Protein AF-A0A0A9XK32-F1 (afdb_monomer)

Solvent-accessible surface area (backbone atoms only — not comparable to full-atom values): 10552 Å² total; per-residue (Å²): 141,80,70,85,86,47,77,61,55,62,55,52,50,53,51,52,52,60,47,49,75,70,28,70,89,47,71,85,56,54,70,78,53,41,64,59,51,51,52,52,60,34,57,38,69,35,89,47,46,72,46,19,59,34,30,76,72,69,19,24,60,66,82,44,77,65,27,65,75,66,72,51,78,61,67,76,50,64,52,71,64,52,50,52,54,25,53,53,34,37,53,54,43,48,54,55,50,48,58,61,47,55,75,72,58,74,92,73,83,84,55,71,69,42,50,27,28,41,56,54,83,71,72,63,34,78,92,77,70,40,50,45,92,78,47,70,65,52,47,74,58,22,31,29,73,41,76,77,50,96,52,33,35,35,31,28,31,73,89,39,80,83,53,62,45,79,44,48,53,92,44,50,42,76,65,74,80,83,126

pLDDT: mean 87.92, std 7.72, range [35.31, 96.06]

Structure (mmCIF, N/CA/C/O backbone):
data_AF-A0A0A9XK32-F1
#
_entry.id   AF-A0A0A9XK32-F1
#
loop_
_atom_site.group_PDB
_atom_site.id
_atom_site.type_symbol
_atom_site.label_atom_id
_atom_site.label_alt_id
_atom_site.label_comp_id
_atom_site.label_asym_id
_atom_site.label_entity_id
_atom_site.label_seq_id
_atom_site.pdbx_PDB_ins_code
_atom_site.Cartn_x
_atom_site.Cartn_y
_atom_site.Cartn_z
_atom_site.occupancy
_atom_site.B_iso_or_equiv
_atom_site.auth_seq_id
_atom_site.auth_comp_id
_atom_site.auth_asym_id
_atom_site.auth_atom_id
_atom_site.pdbx_PDB_model_num
ATOM 1 N N . TYR A 1 1 ? -7.163 -7.096 8.476 1.00 60.34 1 TYR A N 1
ATOM 2 C CA . TYR A 1 1 ? -6.878 -6.998 7.029 1.00 60.34 1 TYR A CA 1
ATOM 3 C C . TYR A 1 1 ? -6.514 -5.557 6.699 1.00 60.34 1 TYR A C 1
ATOM 5 O O . TYR A 1 1 ? -7.414 -4.730 6.650 1.00 60.34 1 TYR A O 1
ATOM 13 N N . TYR A 1 2 ? -5.226 -5.221 6.578 1.00 70.06 2 TYR A N 1
ATOM 14 C CA . TYR A 1 2 ? -4.752 -3.867 6.253 1.00 70.06 2 TYR A CA 1
ATOM 15 C C . TYR A 1 2 ? -3.669 -3.969 5.160 1.00 70.06 2 TYR A C 1
ATOM 17 O O . TYR A 1 2 ? -2.522 -4.240 5.495 1.00 70.06 2 TYR A O 1
ATOM 25 N N . PRO A 1 3 ? -4.053 -3.862 3.875 1.00 64.81 3 PRO A N 1
ATOM 26 C CA . PRO A 1 3 ? -3.195 -4.202 2.731 1.00 64.81 3 PRO A CA 1
ATOM 27 C C . PRO A 1 3 ? -2.169 -3.109 2.347 1.00 64.81 3 PRO A C 1
ATOM 29 O O . PRO A 1 3 ? -1.082 -3.402 1.859 1.00 64.81 3 PRO A O 1
ATOM 32 N N . ASN A 1 4 ? -2.448 -1.853 2.714 1.00 70.50 4 ASN A N 1
ATOM 33 C CA . ASN A 1 4 ? -1.650 -0.668 2.370 1.00 70.50 4 ASN A CA 1
ATOM 34 C C . ASN A 1 4 ? -0.114 -0.733 2.577 1.00 70.50 4 ASN A C 1
ATOM 36 O O . ASN A 1 4 ? 0.573 -0.090 1.789 1.00 70.50 4 ASN A O 1
ATOM 40 N N . PRO A 1 5 ? 0.467 -1.418 3.589 1.00 70.25 5 PRO A N 1
ATOM 41 C CA . PRO A 1 5 ? 1.923 -1.439 3.754 1.00 70.25 5 PRO A CA 1
ATOM 42 C C . PRO A 1 5 ? 2.650 -2.365 2.765 1.00 70.25 5 PRO A C 1
ATOM 44 O O . PRO A 1 5 ? 3.878 -2.376 2.742 1.00 70.25 5 PRO A O 1
ATOM 47 N N . ASN A 1 6 ? 1.939 -3.162 1.960 1.00 80.62 6 ASN A N 1
ATOM 48 C CA . ASN A 1 6 ? 2.574 -4.114 1.055 1.00 80.62 6 ASN A CA 1
ATOM 49 C C . ASN A 1 6 ? 2.935 -3.473 -0.298 1.00 80.62 6 ASN A C 1
ATOM 51 O O . ASN A 1 6 ? 2.077 -3.250 -1.154 1.00 80.62 6 ASN A O 1
ATOM 55 N N . LEU A 1 7 ? 4.234 -3.257 -0.525 1.00 77.75 7 LEU A N 1
ATOM 56 C CA . LEU A 1 7 ? 4.784 -2.696 -1.768 1.00 77.75 7 LEU A CA 1
ATOM 57 C C . LEU A 1 7 ? 4.411 -3.508 -3.025 1.00 77.75 7 LEU A C 1
ATOM 59 O O . LEU A 1 7 ? 4.293 -2.944 -4.115 1.00 77.75 7 LEU A O 1
ATOM 63 N N . ALA A 1 8 ? 4.182 -4.818 -2.887 1.00 84.00 8 ALA A N 1
ATOM 64 C CA . ALA A 1 8 ? 3.845 -5.686 -4.012 1.00 84.00 8 ALA A CA 1
ATOM 65 C C . ALA A 1 8 ? 2.448 -5.407 -4.584 1.00 84.00 8 ALA A C 1
ATOM 67 O O . ALA A 1 8 ? 2.203 -5.659 -5.763 1.00 84.00 8 ALA A O 1
ATOM 68 N N . GLU A 1 9 ? 1.519 -4.865 -3.792 1.00 86.56 9 GLU A N 1
ATOM 69 C CA . GLU A 1 9 ? 0.131 -4.694 -4.230 1.00 86.56 9 GLU A CA 1
ATOM 70 C C . GLU A 1 9 ? -0.004 -3.750 -5.415 1.00 86.56 9 GLU A C 1
ATOM 72 O O . GLU A 1 9 ? -0.771 -4.025 -6.343 1.00 86.56 9 GLU A O 1
ATOM 77 N N . ARG A 1 10 ? 0.784 -2.669 -5.424 1.00 85.56 10 ARG A N 1
ATOM 78 C CA . ARG A 1 10 ? 0.793 -1.724 -6.541 1.00 85.56 10 ARG A CA 1
ATOM 79 C C . ARG A 1 10 ? 1.289 -2.390 -7.825 1.00 85.56 10 ARG A C 1
ATOM 81 O O . ARG A 1 10 ? 0.699 -2.180 -8.883 1.00 85.56 10 ARG A O 1
ATOM 88 N N . GLN A 1 11 ? 2.309 -3.241 -7.727 1.00 87.44 11 GLN A N 1
ATOM 89 C CA . GLN A 1 11 ? 2.844 -3.972 -8.878 1.00 87.44 11 GLN A CA 1
ATOM 90 C C . GLN A 1 11 ? 1.862 -5.031 -9.384 1.00 87.44 11 GLN A C 1
ATOM 92 O O . GLN A 1 11 ? 1.597 -5.119 -10.582 1.00 87.44 11 GLN A O 1
ATOM 97 N N . ILE A 1 12 ? 1.222 -5.763 -8.470 1.00 90.00 12 ILE A N 1
ATOM 98 C CA . ILE A 1 12 ? 0.157 -6.715 -8.802 1.00 90.00 12 ILE A CA 1
ATOM 99 C C . ILE A 1 12 ? -1.012 -6.000 -9.495 1.00 90.00 12 ILE A C 1
ATOM 101 O O . ILE A 1 12 ? -1.604 -6.544 -10.428 1.00 90.00 12 ILE A O 1
ATOM 105 N N . GLN A 1 13 ? -1.360 -4.781 -9.074 1.00 89.19 13 GLN A N 1
ATOM 106 C CA . GLN A 1 13 ? -2.408 -3.986 -9.716 1.00 89.19 13 GLN A CA 1
ATOM 107 C C . GLN A 1 13 ? -2.041 -3.597 -11.157 1.00 89.19 13 GLN A C 1
ATOM 109 O O . GLN A 1 13 ? -2.890 -3.714 -12.048 1.00 89.19 13 GLN A O 1
ATOM 114 N N . ASN A 1 14 ? -0.796 -3.175 -11.396 1.00 89.94 14 ASN A N 1
ATOM 115 C CA . ASN A 1 14 ? -0.301 -2.848 -12.735 1.00 89.94 14 ASN A CA 1
ATOM 116 C C . ASN A 1 14 ? -0.331 -4.083 -13.646 1.00 89.94 14 ASN A C 1
ATOM 118 O O . ASN A 1 14 ? -0.898 -4.029 -14.738 1.00 89.94 14 ASN A O 1
ATOM 122 N N . LEU A 1 15 ? 0.167 -5.223 -13.154 1.00 90.88 15 LEU A N 1
ATOM 123 C CA . LEU A 1 15 ? 0.145 -6.494 -13.878 1.00 90.88 15 LEU A CA 1
ATOM 124 C C . LEU A 1 15 ? -1.284 -6.931 -14.227 1.00 90.88 15 LEU A C 1
ATOM 126 O O . LEU A 1 15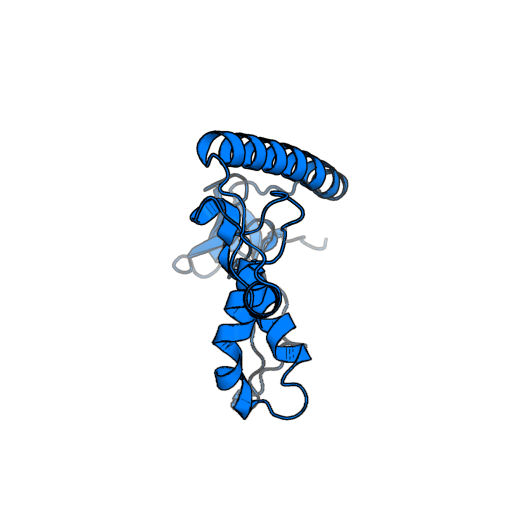 ? -1.575 -7.240 -15.380 1.00 90.88 15 LEU A O 1
ATOM 130 N N . LYS A 1 16 ? -2.210 -6.897 -13.259 1.00 91.19 16 LYS A N 1
ATOM 131 C CA . LYS A 1 16 ? -3.625 -7.230 -13.496 1.00 91.19 16 LYS A CA 1
ATOM 132 C C . LYS A 1 16 ? -4.255 -6.327 -14.553 1.00 91.19 16 LYS A C 1
ATOM 134 O O . LYS A 1 16 ? -5.050 -6.804 -15.354 1.00 91.19 16 LYS A O 1
ATOM 139 N N . SER A 1 17 ? -3.919 -5.040 -14.556 1.00 91.12 17 SER A N 1
ATOM 140 C CA . SER A 1 17 ? -4.437 -4.090 -15.547 1.00 91.12 17 SER A CA 1
ATOM 141 C C . SER A 1 17 ? -3.909 -4.405 -16.950 1.00 91.12 17 SER A C 1
ATOM 143 O O . SER A 1 17 ? -4.694 -4.471 -17.893 1.00 91.12 17 SER A O 1
ATOM 145 N N . ALA A 1 18 ? -2.612 -4.705 -17.076 1.00 89.75 18 ALA A N 1
ATOM 146 C CA . ALA A 1 18 ? -1.997 -5.104 -18.340 1.00 89.75 18 ALA A CA 1
ATOM 147 C C . ALA A 1 18 ? -2.546 -6.438 -18.885 1.00 89.75 18 ALA A C 1
ATOM 149 O O . ALA A 1 18 ? -2.729 -6.578 -20.095 1.00 89.75 18 ALA A O 1
ATOM 150 N N . LEU A 1 19 ? -2.832 -7.405 -18.005 1.00 90.50 19 LEU A N 1
ATOM 151 C CA . LEU A 1 19 ? -3.444 -8.684 -18.379 1.00 90.50 19 LEU A CA 1
ATOM 152 C C . LEU A 1 19 ? -4.905 -8.514 -18.809 1.00 90.50 19 LEU A C 1
ATOM 154 O O . LEU A 1 19 ? -5.292 -9.055 -19.841 1.00 90.50 19 LEU A O 1
ATOM 158 N N . ARG A 1 20 ? -5.699 -7.715 -18.080 1.00 89.81 20 ARG A N 1
ATOM 159 C CA . ARG A 1 20 ? -7.104 -7.429 -18.431 1.00 89.81 20 ARG A CA 1
ATOM 160 C C . ARG A 1 20 ? -7.253 -6.813 -19.815 1.00 89.81 20 ARG A C 1
ATOM 162 O O . ARG A 1 20 ? -8.153 -7.201 -20.543 1.00 89.81 20 ARG A O 1
ATOM 169 N N . ALA A 1 21 ? -6.367 -5.886 -20.178 1.00 87.81 21 ALA A N 1
ATOM 170 C CA . ALA A 1 21 ? -6.410 -5.238 -21.486 1.00 87.81 21 ALA A CA 1
ATOM 171 C C . ALA A 1 21 ? -6.176 -6.219 -22.650 1.00 87.81 21 ALA A C 1
ATOM 173 O O . ALA A 1 21 ? -6.654 -5.983 -23.751 1.00 87.81 21 ALA A O 1
ATOM 174 N N . LYS A 1 22 ? -5.431 -7.308 -22.420 1.00 84.81 22 LYS A N 1
ATOM 175 C CA . LYS A 1 22 ? -5.073 -8.282 -23.461 1.00 84.81 22 LYS A CA 1
ATOM 176 C C . LYS A 1 22 ? -6.007 -9.489 -23.493 1.00 84.81 22 LYS A C 1
ATOM 178 O O . LYS A 1 22 ? -6.330 -9.973 -24.567 1.00 84.81 22 LYS A O 1
ATOM 183 N N . CYS A 1 23 ? -6.413 -9.979 -22.325 1.00 86.38 23 CYS A N 1
ATOM 184 C CA . CYS A 1 23 ? -7.161 -11.228 -22.185 1.00 86.38 23 CYS A CA 1
ATOM 185 C C . CYS A 1 23 ? -8.667 -10.992 -22.032 1.00 86.38 23 CYS A C 1
ATOM 187 O O . CYS A 1 23 ? -9.332 -11.835 -21.445 1.00 86.38 23 CYS A O 1
ATOM 189 N N . HIS A 1 24 ? -9.202 -9.853 -22.489 1.00 84.88 24 HIS A N 1
ATOM 190 C CA . HIS A 1 24 ? -10.625 -9.544 -22.320 1.00 84.88 24 HIS A CA 1
ATOM 191 C C . HIS A 1 24 ? -11.527 -10.618 -22.951 1.00 84.88 24 HIS A C 1
ATOM 193 O O . HIS A 1 24 ? -12.536 -10.979 -22.344 1.00 84.88 24 HIS A O 1
ATOM 1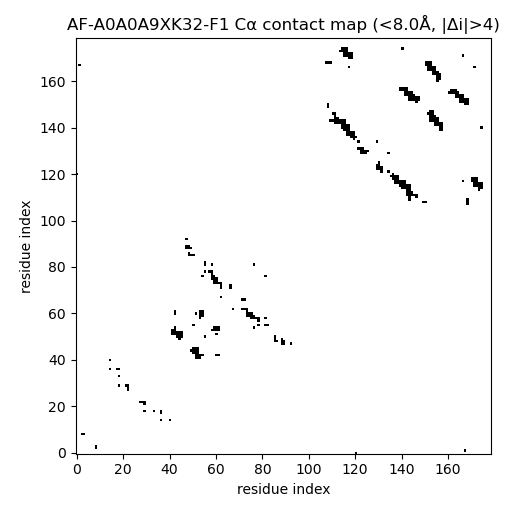99 N N . ASP A 1 25 ? -11.131 -11.149 -24.111 1.00 86.88 25 ASP A N 1
ATOM 200 C CA . ASP A 1 25 ? -11.932 -12.114 -24.871 1.00 86.88 25 ASP A CA 1
ATOM 201 C C . ASP A 1 25 ? -11.743 -13.564 -24.396 1.00 86.88 25 ASP A C 1
ATOM 203 O O . ASP A 1 25 ? -12.692 -14.344 -24.377 1.00 86.88 25 ASP A O 1
ATOM 207 N N . ASP A 1 26 ? -10.524 -13.940 -23.991 1.00 87.88 26 ASP A N 1
ATOM 208 C CA . ASP A 1 26 ? -10.195 -15.297 -23.542 1.00 87.88 26 ASP A CA 1
ATOM 209 C C . ASP A 1 26 ? -9.262 -15.268 -22.328 1.00 87.88 26 ASP A C 1
ATOM 211 O O . ASP A 1 26 ? -8.045 -15.073 -22.429 1.00 87.88 26 ASP A O 1
ATOM 215 N N . HIS A 1 27 ? -9.850 -15.506 -21.156 1.00 87.06 27 HIS A N 1
ATOM 216 C CA . HIS A 1 27 ? -9.118 -15.532 -19.898 1.00 87.06 27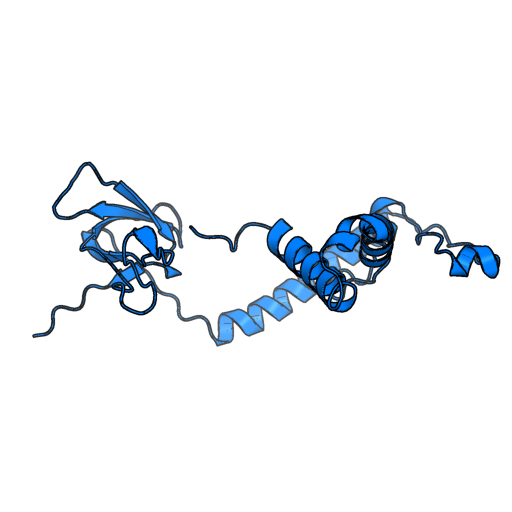 HIS A CA 1
ATOM 217 C C . HIS A 1 27 ? -8.161 -16.721 -19.776 1.00 87.06 27 HIS A C 1
ATOM 219 O O . HIS A 1 27 ? -7.258 -16.641 -18.954 1.00 87.06 27 HIS A O 1
ATOM 225 N N . SER A 1 28 ? -8.300 -17.797 -20.559 1.00 87.81 28 SER A N 1
ATOM 226 C CA . SER A 1 28 ? -7.444 -18.992 -20.445 1.00 87.81 28 SER A CA 1
ATOM 227 C C . SER A 1 28 ? -6.027 -18.753 -20.971 1.00 87.81 28 SER A C 1
ATOM 229 O O . SER A 1 28 ? -5.081 -19.417 -20.553 1.00 87.81 28 SER A O 1
ATOM 231 N N . LYS A 1 29 ? -5.859 -17.764 -21.857 1.00 86.00 29 LYS A N 1
ATOM 232 C CA . LYS A 1 29 ? -4.588 -17.453 -22.529 1.00 86.00 29 LYS A CA 1
ATOM 233 C C . LYS A 1 29 ? -3.656 -16.540 -21.730 1.00 86.00 29 LYS A C 1
ATOM 235 O O . LYS A 1 29 ? -2.558 -16.242 -22.191 1.00 86.00 29 LYS A O 1
ATOM 240 N N . TRP A 1 30 ? -4.048 -16.117 -20.526 1.00 87.69 30 TRP A N 1
ATOM 241 C CA . TRP A 1 30 ? -3.292 -15.132 -19.742 1.00 87.69 30 TRP A CA 1
ATOM 242 C C . TRP A 1 30 ? -1.840 -15.538 -19.453 1.00 87.69 30 TRP A C 1
ATOM 244 O O . TRP A 1 30 ? -0.969 -14.673 -19.360 1.00 87.69 30 TRP A O 1
ATOM 254 N N . ALA A 1 31 ? -1.579 -1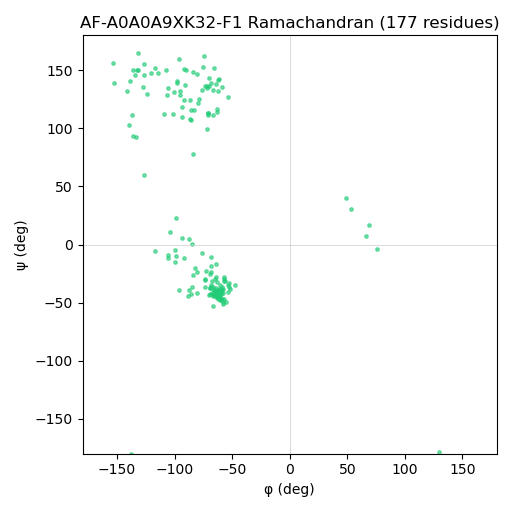6.840 -19.316 1.00 89.12 31 ALA A N 1
ATOM 255 C CA . ALA A 1 31 ? -0.256 -17.362 -19.000 1.00 89.12 31 ALA A CA 1
ATOM 256 C C . ALA A 1 31 ? 0.713 -17.291 -20.192 1.00 89.12 31 ALA A C 1
ATOM 258 O O . ALA A 1 31 ? 1.910 -17.099 -19.983 1.00 89.12 31 ALA A O 1
ATOM 259 N N . ALA A 1 32 ? 0.211 -17.400 -21.428 1.00 87.06 32 ALA A N 1
ATOM 260 C CA . ALA A 1 32 ? 1.047 -17.441 -22.627 1.00 87.06 32 ALA A CA 1
ATOM 261 C C . ALA A 1 32 ? 1.854 -16.143 -22.801 1.00 87.06 32 ALA A C 1
ATOM 263 O O . ALA A 1 32 ? 3.057 -16.187 -23.039 1.00 87.06 32 ALA A O 1
ATOM 264 N N . ASP A 1 33 ? 1.223 -14.991 -22.565 1.00 81.12 33 ASP A N 1
ATOM 265 C CA . ASP A 1 33 ? 1.820 -13.666 -22.782 1.00 81.12 33 ASP A CA 1
ATOM 266 C C . ASP A 1 33 ? 2.484 -13.071 -21.525 1.00 81.12 33 ASP A C 1
ATOM 268 O O . ASP A 1 33 ? 2.922 -11.914 -21.531 1.00 81.12 33 ASP A O 1
ATOM 272 N N . LEU A 1 34 ? 2.560 -13.827 -20.423 1.00 89.62 34 LEU A N 1
ATOM 273 C CA . LEU A 1 34 ? 3.039 -13.305 -19.140 1.00 89.62 34 LEU A CA 1
ATOM 274 C C . LEU A 1 34 ? 4.475 -12.767 -19.235 1.00 89.62 34 LEU A C 1
ATOM 276 O O . LEU A 1 34 ? 4.771 -11.695 -18.708 1.00 89.62 34 LEU A O 1
ATOM 280 N N . HIS A 1 35 ? 5.340 -13.474 -19.962 1.00 88.31 35 HIS A N 1
ATOM 281 C CA . HIS A 1 35 ? 6.735 -13.094 -20.182 1.00 88.31 35 HIS A CA 1
ATOM 282 C C . HIS A 1 35 ? 6.866 -11.750 -20.922 1.00 88.31 35 HIS A C 1
ATOM 284 O O . HIS A 1 35 ? 7.656 -10.897 -20.514 1.00 88.31 35 HIS A O 1
ATOM 290 N N . ILE A 1 36 ? 6.031 -11.497 -21.937 1.00 87.31 36 ILE A N 1
ATOM 291 C CA . ILE A 1 36 ? 5.998 -10.213 -22.657 1.00 87.31 36 ILE A CA 1
ATOM 292 C C . ILE A 1 36 ? 5.523 -9.081 -21.740 1.00 87.31 36 ILE A C 1
ATOM 294 O O . ILE A 1 36 ? 6.061 -7.972 -21.781 1.00 87.31 36 ILE A O 1
ATOM 298 N N . LYS A 1 37 ? 4.532 -9.340 -20.876 1.00 88.81 37 LYS A N 1
ATOM 299 C CA . LYS A 1 37 ? 4.062 -8.339 -19.904 1.00 88.81 37 LYS A CA 1
ATOM 300 C C . LYS A 1 37 ? 5.112 -8.023 -18.849 1.00 88.81 37 LYS A C 1
ATOM 302 O O . LYS A 1 37 ? 5.301 -6.851 -18.537 1.00 88.81 37 LYS A O 1
ATOM 307 N N . GLN A 1 38 ? 5.815 -9.033 -18.348 1.00 90.12 38 GLN A N 1
ATOM 308 C CA . GLN A 1 38 ? 6.950 -8.838 -17.452 1.00 90.12 38 GLN A CA 1
ATOM 309 C C . GLN A 1 38 ? 8.036 -7.994 -18.125 1.00 90.12 38 GLN A C 1
ATOM 311 O O . GLN A 1 38 ? 8.493 -7.020 -17.535 1.00 90.12 38 GLN A O 1
ATOM 316 N N . MET A 1 39 ? 8.391 -8.313 -19.374 1.00 89.19 39 MET A N 1
ATOM 317 C CA . MET A 1 39 ? 9.351 -7.538 -20.159 1.00 89.19 39 MET A CA 1
ATOM 318 C C . MET A 1 39 ? 8.936 -6.066 -20.263 1.00 89.19 39 MET A C 1
ATOM 320 O O . MET A 1 39 ? 9.721 -5.184 -19.932 1.00 89.19 39 MET A O 1
ATOM 324 N N . SER A 1 40 ? 7.679 -5.813 -20.639 1.00 89.75 40 SER A N 1
ATOM 325 C CA . SER A 1 40 ? 7.138 -4.459 -20.805 1.00 89.75 40 SER A CA 1
ATOM 326 C C . SER A 1 40 ? 7.130 -3.660 -19.500 1.00 89.75 40 SER A C 1
ATOM 328 O O . SER A 1 40 ? 7.450 -2.477 -19.499 1.00 89.75 40 SER A O 1
ATOM 330 N N . LEU A 1 41 ? 6.757 -4.286 -18.378 1.00 90.19 41 LEU A N 1
ATOM 331 C CA . LEU A 1 41 ? 6.755 -3.628 -17.067 1.00 90.19 41 LEU A CA 1
ATOM 332 C C . LEU A 1 41 ? 8.175 -3.317 -16.585 1.00 90.19 41 LEU A C 1
ATOM 334 O O . LEU A 1 41 ? 8.400 -2.271 -15.984 1.00 90.19 41 LEU A O 1
ATOM 338 N N . ASN A 1 42 ? 9.123 -4.206 -16.869 1.00 91.12 42 ASN A N 1
ATOM 339 C CA . ASN A 1 42 ? 10.517 -4.045 -16.477 1.00 91.12 42 ASN A CA 1
ATOM 340 C C . ASN A 1 42 ? 11.252 -2.982 -17.305 1.00 91.12 42 ASN A C 1
ATOM 342 O O . ASN A 1 42 ? 12.160 -2.351 -16.771 1.00 91.12 42 ASN A O 1
ATOM 346 N N . SER A 1 43 ? 10.855 -2.766 -18.564 1.00 90.56 43 SER A N 1
ATOM 347 C CA . SER A 1 43 ? 11.429 -1.743 -19.448 1.00 90.56 43 SER A CA 1
ATOM 348 C C . SER A 1 43 ? 10.704 -0.394 -19.395 1.00 90.56 43 SER A C 1
ATOM 350 O O . SER A 1 43 ? 11.186 0.583 -19.959 1.00 90.56 43 SER A O 1
ATOM 352 N N . ALA A 1 44 ? 9.527 -0.316 -18.770 1.00 90.50 44 ALA A N 1
ATOM 353 C CA . ALA A 1 44 ? 8.758 0.922 -18.699 1.00 90.50 44 ALA A CA 1
ATOM 354 C C . ALA A 1 44 ? 9.387 1.928 -17.723 1.00 90.50 44 ALA A C 1
ATOM 356 O O . ALA A 1 44 ? 9.750 1.580 -16.598 1.00 90.50 44 ALA A O 1
ATOM 357 N N . LEU A 1 45 ? 9.443 3.199 -18.130 1.00 91.50 45 LEU A N 1
ATOM 358 C CA . LEU A 1 45 ? 9.881 4.298 -17.271 1.00 91.50 45 LEU A CA 1
ATOM 359 C C . LEU A 1 45 ? 8.891 4.518 -16.122 1.00 91.50 45 LEU A C 1
ATOM 361 O O . LEU A 1 45 ? 7.680 4.619 -16.329 1.00 91.50 45 LEU A O 1
ATOM 365 N N . ASN A 1 46 ? 9.413 4.646 -14.904 1.00 91.25 46 ASN A N 1
ATOM 366 C CA . ASN A 1 46 ? 8.615 4.995 -13.736 1.00 91.25 46 ASN A CA 1
ATOM 367 C C . ASN A 1 46 ? 8.667 6.511 -13.488 1.00 91.25 46 ASN A C 1
ATOM 369 O O . ASN A 1 46 ? 9.733 7.121 -13.472 1.00 91.25 46 ASN A O 1
ATOM 373 N N . GLU A 1 47 ? 7.504 7.134 -13.274 1.00 90.81 47 GLU A N 1
ATOM 374 C CA . GLU A 1 47 ? 7.390 8.585 -13.087 1.00 90.81 47 GLU A CA 1
ATOM 375 C C . GLU A 1 47 ? 8.178 9.102 -11.872 1.00 90.81 47 GLU A C 1
ATOM 377 O O . GLU A 1 47 ? 8.702 10.216 -11.930 1.00 90.81 47 GLU A O 1
ATOM 382 N N . SER A 1 48 ? 8.266 8.324 -10.789 1.00 90.12 48 SER A N 1
ATOM 383 C CA . SER A 1 48 ? 8.934 8.731 -9.548 1.00 90.12 48 SER A CA 1
ATOM 384 C C . SER A 1 48 ? 10.447 8.572 -9.620 1.00 90.12 48 SER A C 1
ATOM 386 O O . SER A 1 48 ? 11.160 9.448 -9.152 1.00 90.12 48 SER A O 1
ATOM 388 N N . THR A 1 49 ? 10.944 7.478 -10.201 1.00 91.69 49 THR A N 1
ATOM 389 C CA . THR A 1 4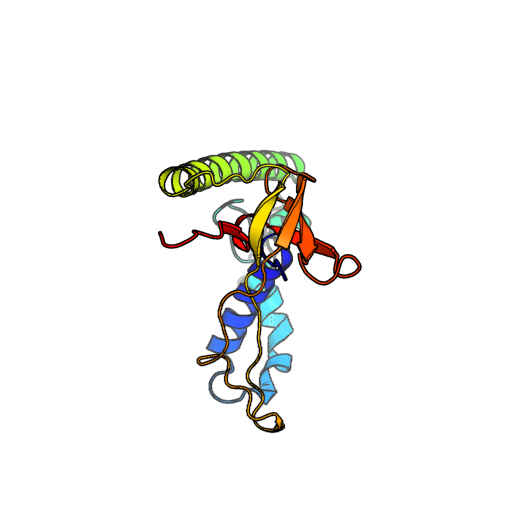9 ? 12.394 7.236 -10.312 1.00 91.69 49 THR A CA 1
ATOM 390 C C . THR A 1 49 ? 13.001 7.927 -11.530 1.00 91.69 49 THR A C 1
ATOM 392 O O . THR A 1 49 ? 14.181 8.257 -11.497 1.00 91.69 49 THR A O 1
ATOM 395 N N . LYS A 1 50 ? 12.197 8.166 -12.579 1.00 92.38 50 LYS A N 1
ATOM 396 C CA . LYS A 1 50 ? 12.601 8.574 -13.940 1.00 92.38 50 LYS A CA 1
ATOM 397 C C . LYS A 1 50 ? 13.396 7.526 -14.722 1.00 92.38 50 LYS A C 1
ATOM 399 O O . LYS A 1 50 ? 13.805 7.804 -15.840 1.00 92.38 50 LYS A O 1
ATOM 404 N N . TYR A 1 51 ? 13.519 6.322 -14.174 1.00 92.69 51 TYR A N 1
ATOM 405 C CA . TYR A 1 51 ? 14.223 5.192 -14.774 1.00 92.69 51 TYR A CA 1
ATOM 406 C C . TYR A 1 51 ? 13.314 3.965 -14.828 1.00 92.69 51 TYR A C 1
ATOM 408 O O . TYR A 1 51 ? 12.382 3.825 -14.026 1.00 92.69 51 TYR A O 1
ATOM 416 N N . SER A 1 52 ? 13.598 3.058 -15.753 1.00 92.38 52 SER A N 1
ATOM 417 C CA . SER A 1 52 ? 12.998 1.730 -15.781 1.00 92.38 52 SER A CA 1
ATOM 418 C C . SER A 1 52 ? 13.614 0.817 -14.710 1.00 92.38 52 SER A C 1
ATOM 420 O O . SER A 1 52 ? 14.779 0.986 -14.331 1.00 92.38 52 SER A O 1
ATOM 422 N N . PRO A 1 53 ? 12.868 -0.187 -14.214 1.00 92.06 53 PRO A N 1
ATOM 423 C CA . PRO A 1 53 ? 13.425 -1.211 -13.333 1.00 92.06 53 PRO A CA 1
ATOM 424 C C . PRO A 1 53 ? 14.684 -1.887 -13.894 1.00 92.06 53 PRO A C 1
ATOM 426 O O . PRO A 1 53 ? 15.619 -2.147 -13.141 1.00 92.06 53 PRO A O 1
ATOM 429 N N . THR A 1 54 ? 14.736 -2.144 -15.205 1.00 91.19 54 THR A N 1
ATOM 430 C CA . THR 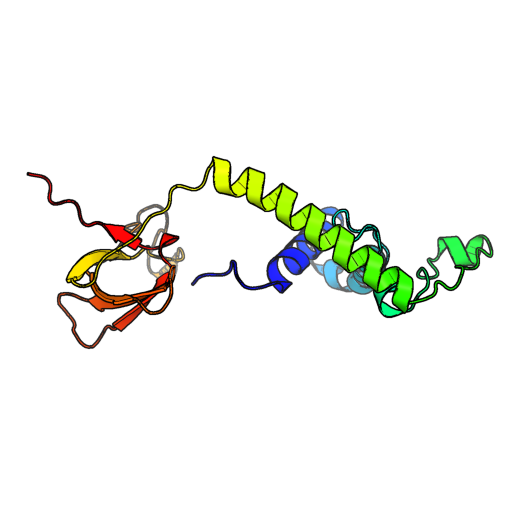A 1 54 ? 15.912 -2.749 -15.851 1.00 91.19 54 THR A CA 1
ATOM 431 C C . THR A 1 54 ? 17.137 -1.856 -15.827 1.00 91.19 54 THR A C 1
ATOM 433 O O . THR A 1 54 ? 18.221 -2.361 -15.561 1.00 91.19 54 THR A O 1
ATOM 436 N N . GLU A 1 55 ? 16.983 -0.549 -16.036 1.00 91.44 55 GLU A N 1
ATOM 437 C CA . GLU A 1 55 ? 18.112 0.387 -15.981 1.00 91.44 55 GLU A CA 1
ATOM 438 C C . GLU A 1 55 ? 18.687 0.471 -14.570 1.00 91.44 55 GLU A C 1
ATOM 440 O O . GLU A 1 55 ? 19.899 0.414 -14.394 1.00 91.44 55 GLU A O 1
ATOM 445 N N . LEU A 1 56 ? 17.825 0.518 -13.551 1.00 91.88 56 LEU A N 1
ATOM 446 C CA . LEU A 1 56 ? 18.273 0.544 -12.158 1.00 91.88 56 LEU A CA 1
ATOM 447 C C . LEU A 1 56 ? 18.938 -0.766 -11.726 1.00 91.88 56 LEU A C 1
ATOM 449 O O . LEU A 1 56 ? 19.818 -0.740 -10.868 1.00 91.88 56 LEU A O 1
ATOM 453 N N . PHE A 1 57 ? 18.520 -1.899 -12.290 1.00 91.31 57 PHE A N 1
ATOM 454 C CA . PHE A 1 57 ? 19.053 -3.211 -11.927 1.00 91.31 57 PHE A CA 1
ATOM 455 C C . PHE A 1 57 ? 20.324 -3.581 -12.704 1.00 91.31 57 PHE A C 1
ATOM 457 O O . PHE A 1 57 ? 21.263 -4.114 -12.121 1.00 91.31 57 PHE A O 1
ATOM 464 N N . LEU A 1 58 ? 20.360 -3.312 -14.013 1.00 88.00 58 LEU A N 1
ATOM 465 C CA . LEU A 1 58 ? 21.428 -3.743 -14.922 1.00 88.00 58 LEU A CA 1
ATOM 466 C C . LEU A 1 58 ? 22.378 -2.614 -15.340 1.00 88.00 58 LEU A C 1
ATOM 468 O O . LEU A 1 58 ? 23.395 -2.898 -15.966 1.00 88.00 58 LEU A O 1
ATOM 472 N N . GLY A 1 59 ? 22.043 -1.350 -15.065 1.00 88.00 59 GLY A N 1
ATOM 473 C CA . GLY A 1 59 ? 22.788 -0.190 -15.570 1.00 88.00 59 GLY A CA 1
ATOM 474 C C . GLY A 1 59 ? 22.661 0.027 -17.073 1.00 88.00 59 GLY A C 1
ATOM 475 O O . GLY A 1 59 ? 23.491 0.705 -17.661 1.00 88.00 59 GLY A O 1
ATOM 476 N N . ARG A 1 60 ? 21.669 -0.581 -17.722 1.00 86.50 60 ARG A N 1
ATOM 477 C CA . ARG A 1 60 ? 21.397 -0.413 -19.153 1.00 86.50 60 ARG A CA 1
ATOM 478 C C . ARG A 1 60 ? 19.928 -0.665 -19.444 1.00 86.50 60 ARG A C 1
ATOM 480 O O . ARG A 1 60 ? 19.264 -1.403 -18.709 1.00 86.50 60 ARG A O 1
ATOM 487 N N . ALA A 1 61 ? 19.437 -0.106 -20.543 1.00 84.12 61 ALA A N 1
ATOM 488 C CA . ALA A 1 61 ? 18.108 -0.435 -21.032 1.00 84.12 61 ALA A CA 1
ATOM 489 C C . ALA A 1 61 ? 18.031 -1.904 -21.488 1.00 84.12 61 ALA A C 1
ATOM 491 O O . ALA A 1 61 ? 19.021 -2.530 -21.887 1.00 84.12 61 ALA A O 1
ATOM 492 N N . LEU A 1 62 ? 16.830 -2.475 -21.403 1.00 83.62 62 LEU A N 1
ATOM 493 C CA . LEU A 1 62 ? 16.565 -3.816 -21.904 1.00 83.62 62 LEU A CA 1
ATOM 494 C C . LEU A 1 62 ? 16.557 -3.812 -23.438 1.00 83.62 62 LEU A C 1
ATOM 496 O O . LEU A 1 62 ? 15.909 -2.965 -24.048 1.00 83.62 62 LEU A O 1
ATOM 500 N N . ASN A 1 63 ? 17.195 -4.805 -24.061 1.00 80.81 63 ASN A N 1
ATOM 501 C CA . ASN A 1 63 ? 17.109 -4.986 -25.510 1.00 80.81 63 ASN A CA 1
ATOM 502 C C . ASN A 1 63 ? 15.711 -5.504 -25.857 1.00 80.81 63 ASN A C 1
ATOM 504 O O . ASN A 1 63 ? 15.412 -6.687 -25.682 1.00 80.81 63 ASN A O 1
ATOM 508 N N . THR A 1 64 ? 14.832 -4.607 -26.299 1.00 81.25 64 THR A N 1
ATOM 509 C CA . THR A 1 64 ? 13.496 -4.989 -26.761 1.00 81.25 64 THR A CA 1
ATOM 510 C C . THR A 1 64 ? 13.564 -5.651 -28.142 1.00 81.25 64 THR A C 1
ATOM 512 O O . THR A 1 64 ? 14.559 -5.477 -28.846 1.00 81.25 64 THR A O 1
ATOM 515 N N . PRO A 1 65 ? 12.528 -6.395 -28.581 1.00 81.38 65 PRO A N 1
ATOM 516 C CA . PRO A 1 65 ? 12.500 -6.945 -29.938 1.00 81.38 65 PRO A CA 1
ATOM 517 C C . PRO A 1 65 ? 12.732 -5.871 -31.009 1.00 81.38 65 PRO A C 1
ATOM 519 O O . PRO A 1 65 ? 13.379 -6.131 -32.014 1.00 81.38 65 PRO A O 1
ATOM 522 N N . LEU A 1 66 ? 12.271 -4.643 -30.753 1.00 81.25 66 LEU A N 1
ATOM 523 C CA . LEU A 1 66 ? 12.500 -3.484 -31.612 1.00 81.25 66 LEU A CA 1
ATOM 524 C C . LEU A 1 66 ? 13.982 -3.086 -31.664 1.00 81.25 66 LEU A C 1
ATOM 526 O O . LEU A 1 66 ? 14.505 -2.840 -32.745 1.00 81.25 66 LEU A O 1
ATOM 530 N N . ASN A 1 67 ? 14.680 -3.085 -30.523 1.00 82.31 67 ASN A N 1
ATOM 531 C CA . ASN A 1 67 ? 16.122 -2.824 -30.483 1.00 82.31 67 ASN A CA 1
ATOM 532 C C . ASN A 1 67 ? 16.907 -3.841 -31.312 1.00 82.31 67 ASN A C 1
ATOM 534 O O . ASN A 1 67 ? 17.853 -3.461 -31.984 1.00 82.31 67 ASN A O 1
ATOM 538 N N . LEU A 1 68 ? 16.510 -5.116 -31.275 1.00 82.50 68 LEU A N 1
ATOM 539 C CA . LEU A 1 68 ? 17.175 -6.175 -32.037 1.00 82.50 68 LEU A CA 1
ATOM 540 C C . LEU A 1 68 ? 16.944 -6.036 -33.546 1.00 82.50 68 LEU A C 1
ATOM 542 O O . LEU A 1 68 ? 17.854 -6.289 -34.324 1.00 82.50 68 LEU A O 1
ATOM 546 N N . VAL A 1 69 ? 15.742 -5.627 -33.963 1.00 86.94 69 VAL A N 1
ATOM 547 C CA . VAL A 1 69 ? 15.414 -5.412 -35.384 1.00 86.94 69 VAL A CA 1
ATOM 548 C C . VAL A 1 69 ? 16.164 -4.209 -35.963 1.00 86.94 69 VAL A C 1
ATOM 550 O O . VAL A 1 69 ? 16.539 -4.235 -37.132 1.00 86.94 69 VAL A O 1
ATOM 553 N N . TRP A 1 70 ? 16.386 -3.167 -35.159 1.00 83.88 70 TRP A N 1
ATOM 554 C CA . TRP A 1 70 ? 17.034 -1.921 -35.588 1.00 83.88 70 TRP A CA 1
ATOM 555 C C . TRP A 1 70 ? 18.487 -1.764 -35.132 1.00 83.88 70 TRP A C 1
ATOM 557 O O . TRP A 1 70 ? 19.035 -0.674 -35.260 1.00 83.88 70 TRP A O 1
ATOM 567 N N . ASP A 1 71 ? 19.093 -2.828 -34.602 1.00 80.19 71 ASP A N 1
ATOM 568 C CA . ASP A 1 71 ? 20.470 -2.853 -34.090 1.00 80.19 71 ASP A CA 1
ATOM 569 C C . ASP A 1 71 ? 20.794 -1.686 -33.130 1.00 80.19 71 ASP A C 1
ATOM 571 O O . ASP A 1 71 ? 21.853 -1.061 -33.167 1.00 80.19 71 ASP A O 1
ATOM 575 N N . LEU A 1 72 ? 19.829 -1.348 -32.266 1.00 78.06 72 LEU A N 1
ATOM 576 C CA . LEU A 1 72 ? 19.959 -0.268 -31.291 1.00 78.06 72 LEU A CA 1
ATOM 577 C C . LEU A 1 72 ? 20.627 -0.798 -30.023 1.00 78.06 72 LEU A C 1
ATOM 579 O O . LEU A 1 72 ? 19.993 -1.486 -29.211 1.00 78.06 72 LEU A O 1
ATOM 583 N N . THR A 1 73 ? 21.887 -0.430 -29.815 1.00 73.19 73 THR A N 1
ATOM 584 C CA . THR A 1 73 ? 22.612 -0.726 -28.578 1.00 73.19 73 THR A CA 1
ATOM 585 C C . THR A 1 73 ? 22.163 0.198 -27.452 1.00 73.19 73 THR A C 1
ATOM 587 O O . THR A 1 73 ? 22.076 1.411 -27.623 1.00 73.19 73 THR A O 1
ATOM 590 N N . ALA A 1 74 ? 21.883 -0.376 -26.283 1.00 71.69 74 ALA A N 1
ATOM 591 C CA . ALA A 1 74 ? 21.659 0.407 -25.078 1.00 71.69 74 ALA A CA 1
ATOM 592 C C . ALA A 1 74 ? 23.004 0.849 -24.494 1.00 71.69 74 ALA A C 1
ATOM 594 O O . ALA A 1 74 ? 23.844 -0.002 -24.190 1.00 71.69 74 ALA A O 1
ATOM 595 N N . ASP A 1 75 ? 23.174 2.154 -24.294 1.00 75.31 75 ASP A N 1
ATOM 596 C CA . ASP A 1 75 ? 24.337 2.686 -23.592 1.00 75.31 75 ASP A CA 1
ATOM 597 C C . ASP A 1 75 ? 24.370 2.176 -22.150 1.00 75.31 75 ASP A C 1
ATOM 599 O O . ASP A 1 75 ? 23.342 2.039 -21.473 1.00 75.31 75 ASP A O 1
ATOM 603 N N . GLN A 1 76 ? 25.578 1.877 -21.681 1.00 78.19 76 GLN A N 1
ATOM 604 C CA . GLN A 1 76 ? 25.799 1.451 -20.312 1.00 78.19 76 GLN A CA 1
ATOM 605 C C . GLN A 1 76 ? 25.951 2.689 -19.428 1.00 78.19 76 GLN A C 1
ATOM 607 O O . GLN A 1 76 ? 26.888 3.472 -19.577 1.00 78.19 76 GLN A O 1
ATOM 612 N N . ALA A 1 77 ? 25.016 2.864 -18.504 1.00 77.75 77 ALA A N 1
ATOM 613 C CA . ALA A 1 77 ? 25.056 3.913 -17.507 1.00 77.75 77 ALA A CA 1
ATOM 614 C C . ALA A 1 77 ? 25.907 3.489 -16.305 1.00 77.75 77 ALA A C 1
ATOM 616 O O . ALA A 1 77 ? 25.950 2.322 -15.900 1.00 77.75 77 ALA A O 1
ATOM 617 N N . GLU A 1 78 ? 26.545 4.468 -15.675 1.00 85.25 78 GLU A N 1
ATOM 618 C CA . GLU A 1 78 ? 27.181 4.274 -14.380 1.00 85.25 78 GLU A CA 1
ATOM 619 C C . GLU A 1 78 ? 26.091 4.102 -13.304 1.00 85.25 78 GLU A C 1
ATOM 621 O O . GLU A 1 78 ? 25.317 5.021 -13.015 1.00 85.25 78 GLU A O 1
ATOM 626 N N . LEU A 1 79 ? 25.987 2.905 -12.708 1.00 87.12 79 LEU A N 1
ATOM 627 C CA . LEU A 1 79 ? 24.887 2.601 -11.778 1.00 87.12 79 LEU A CA 1
ATOM 628 C C . LEU A 1 79 ? 24.886 3.515 -10.551 1.00 87.12 79 LEU A C 1
ATOM 630 O O . LEU A 1 79 ? 23.820 3.906 -10.091 1.00 87.12 79 LEU A O 1
ATOM 634 N N . GLN A 1 80 ? 26.058 3.856 -10.013 1.00 89.44 80 GLN A N 1
ATOM 635 C CA . GLN A 1 80 ? 26.154 4.614 -8.761 1.00 89.44 80 GLN A CA 1
ATOM 636 C C . GLN A 1 80 ? 25.559 6.019 -8.892 1.00 89.44 80 GLN A C 1
ATOM 638 O O . GLN A 1 80 ? 24.778 6.448 -8.038 1.00 89.44 80 GLN A O 1
ATOM 643 N N . SER A 1 81 ? 25.876 6.723 -9.981 1.00 88.94 81 SER A N 1
ATOM 644 C CA . SER A 1 81 ? 25.299 8.038 -10.266 1.00 88.94 81 SER A CA 1
ATOM 645 C C . SER A 1 81 ? 23.798 7.927 -10.544 1.00 88.94 81 SER A C 1
ATOM 647 O O . SER A 1 81 ? 23.008 8.668 -9.957 1.00 88.94 81 SER A O 1
ATOM 649 N N . THR A 1 82 ? 23.390 6.925 -11.328 1.00 90.00 82 THR A N 1
ATOM 650 C CA . THR A 1 82 ? 21.981 6.630 -11.631 1.00 90.00 82 THR A CA 1
ATOM 651 C C . THR A 1 82 ? 21.158 6.389 -10.361 1.00 90.00 82 THR A C 1
ATOM 653 O O . THR A 1 82 ? 20.085 6.969 -10.193 1.00 90.00 82 THR A O 1
ATOM 656 N N . TRP A 1 83 ? 21.659 5.570 -9.432 1.00 93.62 83 TRP A N 1
ATOM 657 C CA . TRP A 1 83 ? 21.000 5.280 -8.159 1.00 93.62 83 TRP A CA 1
ATOM 658 C C . TRP A 1 83 ? 20.864 6.519 -7.292 1.00 93.62 83 TRP A C 1
ATOM 660 O O . TRP A 1 83 ? 19.790 6.751 -6.740 1.00 93.62 83 TRP A O 1
ATOM 670 N N . LYS A 1 84 ? 21.915 7.339 -7.206 1.00 94.38 84 LYS A N 1
ATOM 671 C CA . LYS A 1 84 ? 21.871 8.592 -6.452 1.00 94.38 84 LYS A CA 1
ATOM 672 C C . LYS A 1 84 ? 20.765 9.507 -6.979 1.00 94.38 84 LYS A C 1
ATOM 674 O O . LYS A 1 84 ? 19.890 9.908 -6.217 1.00 94.38 84 LYS A O 1
ATOM 679 N N . THR A 1 85 ? 20.732 9.738 -8.291 1.00 94.38 85 THR A N 1
ATOM 680 C CA 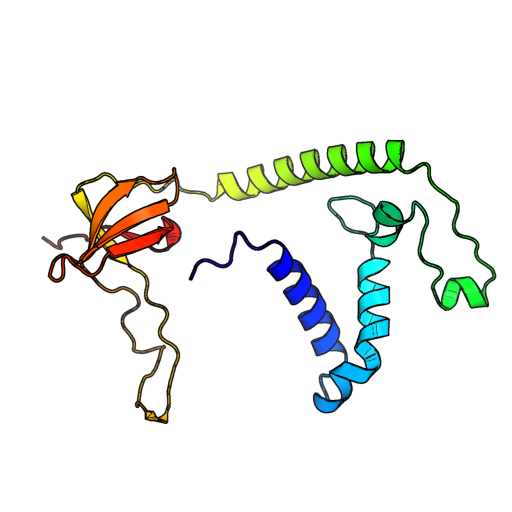. THR A 1 85 ? 19.677 10.540 -8.924 1.00 94.38 85 THR A CA 1
ATOM 681 C C . THR A 1 85 ? 18.292 9.923 -8.731 1.00 94.38 85 THR A C 1
ATOM 683 O O . THR A 1 85 ? 17.328 10.641 -8.475 1.00 94.38 85 THR A O 1
ATOM 686 N N . ALA A 1 86 ? 18.164 8.597 -8.818 1.00 94.19 86 ALA A N 1
ATOM 687 C CA . ALA A 1 86 ? 16.893 7.914 -8.591 1.00 94.19 86 ALA A CA 1
ATOM 688 C C . ALA A 1 86 ? 16.389 8.096 -7.150 1.00 94.19 86 ALA A C 1
ATOM 690 O O . ALA A 1 86 ? 15.199 8.337 -6.954 1.00 94.19 86 ALA A O 1
ATOM 691 N N . ILE A 1 87 ? 17.276 8.020 -6.153 1.00 95.31 87 ILE A N 1
ATOM 692 C CA . ILE A 1 87 ? 16.949 8.253 -4.739 1.00 95.31 87 ILE A CA 1
ATOM 693 C C . ILE A 1 87 ? 16.490 9.700 -4.526 1.00 95.31 87 ILE A C 1
ATOM 695 O O . ILE A 1 87 ? 15.455 9.921 -3.892 1.00 95.31 87 ILE A O 1
ATOM 699 N N . ASP A 1 88 ? 17.193 10.673 -5.107 1.00 96.06 88 ASP A N 1
ATOM 700 C CA . ASP A 1 88 ? 16.820 12.089 -5.019 1.00 96.06 88 ASP A CA 1
ATOM 701 C C . ASP A 1 88 ? 15.445 12.343 -5.667 1.00 96.06 88 ASP A C 1
ATOM 703 O O . ASP A 1 88 ? 14.568 12.981 -5.076 1.00 96.06 88 ASP A O 1
ATOM 707 N N . ASN A 1 89 ? 15.200 11.760 -6.845 1.00 95.81 89 ASN A N 1
ATOM 708 C CA . ASN A 1 89 ? 13.908 11.833 -7.531 1.00 95.81 89 ASN A CA 1
ATOM 709 C C . ASN A 1 89 ? 12.776 11.215 -6.695 1.00 95.81 89 ASN A C 1
ATOM 711 O O . ASN A 1 89 ? 11.692 11.797 -6.586 1.00 95.81 89 ASN A O 1
ATOM 715 N N . ILE A 1 90 ? 13.031 10.063 -6.063 1.00 94.94 90 ILE A N 1
ATOM 716 C CA . ILE A 1 90 ? 12.092 9.406 -5.148 1.00 94.94 90 ILE A CA 1
ATOM 717 C C . ILE A 1 90 ? 11.771 10.327 -3.965 1.00 94.94 90 ILE A C 1
ATOM 719 O O . ILE A 1 90 ? 10.598 10.476 -3.619 1.00 94.94 90 ILE A O 1
ATOM 723 N N . ALA A 1 91 ? 12.770 10.985 -3.368 1.00 95.56 91 ALA A N 1
ATOM 724 C CA . ALA A 1 91 ? 12.561 11.909 -2.254 1.00 95.56 91 ALA A CA 1
ATOM 725 C C . ALA A 1 91 ? 11.665 13.095 -2.655 1.00 95.56 91 ALA A C 1
ATOM 727 O O . ALA A 1 91 ? 10.701 13.413 -1.952 1.00 95.56 91 ALA A O 1
ATOM 728 N N . ILE A 1 92 ? 11.911 13.694 -3.823 1.00 95.12 92 ILE A N 1
ATOM 729 C CA . ILE A 1 92 ? 11.087 14.784 -4.372 1.00 95.12 92 ILE A CA 1
ATOM 730 C C . ILE A 1 92 ? 9.653 14.302 -4.639 1.00 95.12 92 ILE A C 1
ATOM 732 O O . ILE A 1 92 ? 8.679 14.972 -4.277 1.00 95.12 92 ILE A O 1
ATOM 736 N N . ALA A 1 93 ? 9.498 13.121 -5.244 1.00 93.56 93 ALA A N 1
ATOM 737 C CA . ALA A 1 93 ? 8.189 12.528 -5.497 1.00 93.56 93 ALA A CA 1
ATOM 738 C C . ALA A 1 93 ? 7.431 12.267 -4.186 1.00 93.56 93 ALA A C 1
ATOM 740 O O . ALA A 1 93 ? 6.248 12.602 -4.085 1.00 93.56 93 ALA A O 1
ATOM 741 N N . HIS A 1 94 ? 8.105 11.748 -3.156 1.00 92.69 94 HIS A N 1
ATOM 742 C CA . HIS A 1 94 ? 7.521 11.555 -1.830 1.00 92.69 94 HIS A CA 1
ATOM 743 C C . HIS A 1 94 ? 7.044 12.865 -1.213 1.00 92.69 94 HIS A C 1
ATOM 745 O O . HIS A 1 94 ? 5.904 12.919 -0.758 1.00 92.69 94 HIS A O 1
ATOM 751 N N . GLN A 1 95 ? 7.850 13.929 -1.248 1.00 94.00 95 GLN A N 1
ATOM 752 C CA . GLN A 1 95 ? 7.442 15.245 -0.742 1.00 94.00 95 GLN A CA 1
ATOM 753 C C . GLN A 1 95 ? 6.204 15.775 -1.475 1.00 94.00 95 GLN A C 1
ATOM 755 O O . GLN A 1 95 ? 5.255 16.262 -0.852 1.00 94.00 95 GLN A O 1
ATOM 760 N N . ARG A 1 96 ? 6.164 15.624 -2.805 1.00 92.00 96 ARG A N 1
ATOM 761 C CA . ARG A 1 96 ? 5.000 15.999 -3.616 1.00 92.00 96 ARG A CA 1
ATOM 762 C C . ARG A 1 96 ? 3.759 15.207 -3.203 1.00 92.00 96 ARG A C 1
ATOM 764 O O . ARG A 1 96 ? 2.701 15.804 -3.007 1.00 92.00 96 ARG A O 1
ATOM 771 N N . HIS A 1 97 ? 3.868 13.887 -3.063 1.00 89.50 97 HIS A N 1
ATOM 772 C CA . HIS A 1 97 ? 2.754 13.032 -2.651 1.00 89.50 97 HIS A CA 1
ATOM 773 C C . HIS A 1 97 ? 2.288 13.322 -1.219 1.00 89.50 97 HIS A C 1
ATOM 775 O O . HIS A 1 97 ? 1.078 13.399 -0.997 1.00 89.50 97 HIS A O 1
ATOM 781 N N . ALA A 1 98 ? 3.216 13.556 -0.286 1.00 91.56 98 ALA A N 1
ATOM 782 C CA . ALA A 1 98 ? 2.924 13.927 1.097 1.00 91.56 98 ALA A CA 1
ATOM 783 C C . ALA A 1 98 ? 2.085 15.208 1.154 1.00 91.56 98 ALA A C 1
ATOM 785 O O . ALA A 1 98 ? 0.986 15.191 1.697 1.00 91.56 98 ALA A O 1
ATOM 786 N N . LYS A 1 99 ? 2.490 16.266 0.436 1.00 91.94 99 LYS A N 1
ATOM 787 C CA . LYS A 1 99 ? 1.727 17.524 0.359 1.00 91.94 99 LYS A CA 1
ATOM 788 C C . LYS A 1 99 ? 0.266 17.321 -0.064 1.00 91.94 99 LYS A C 1
ATOM 790 O O . LYS A 1 99 ? -0.637 17.981 0.451 1.00 91.94 99 LYS A O 1
ATOM 795 N N . PHE A 1 100 ? 0.014 16.436 -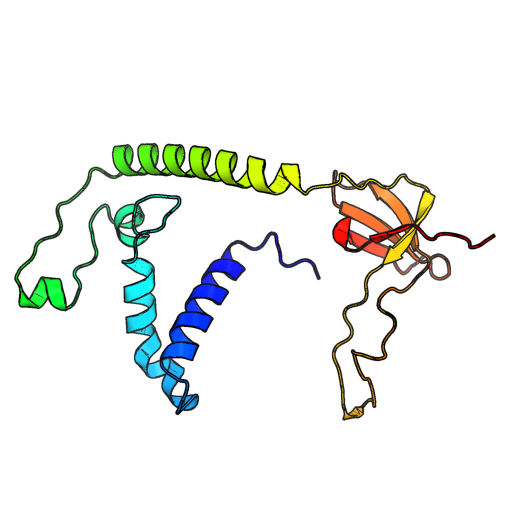1.030 1.00 89.38 100 PHE A N 1
ATOM 796 C CA . PHE A 1 100 ? -1.351 16.141 -1.478 1.00 89.38 100 PHE A CA 1
ATOM 797 C C . PHE A 1 100 ? -2.139 15.292 -0.479 1.00 89.38 100 PHE A C 1
ATOM 799 O O . PHE A 1 100 ? -3.348 15.501 -0.343 1.00 89.38 100 PHE A O 1
ATOM 806 N N . TYR A 1 101 ? -1.473 14.345 0.181 1.00 86.81 101 TYR A N 1
ATOM 807 C CA . TYR A 1 101 ? -2.064 13.503 1.212 1.00 86.81 101 TYR A CA 1
ATOM 808 C C . TYR A 1 101 ? -2.437 14.331 2.448 1.00 86.81 101 TYR A C 1
ATOM 810 O O . TYR A 1 101 ? -3.607 14.347 2.832 1.00 86.81 101 TYR A O 1
ATOM 818 N N . ASP A 1 102 ? -1.487 15.098 2.986 1.00 89.38 102 ASP A N 1
ATOM 819 C CA . ASP A 1 102 ? -1.633 15.894 4.208 1.00 89.38 102 ASP A CA 1
ATOM 820 C C . ASP A 1 102 ? -2.761 16.918 4.090 1.00 89.38 102 ASP A C 1
ATOM 822 O O . ASP A 1 102 ? -3.544 17.094 5.017 1.00 89.38 102 ASP A O 1
ATOM 826 N N . ARG A 1 103 ? -2.951 17.513 2.903 1.00 89.81 103 ARG A N 1
ATOM 827 C CA . ARG A 1 103 ? -4.053 18.457 2.647 1.00 89.81 103 ARG A CA 1
ATOM 828 C C . ARG A 1 103 ? -5.444 17.867 2.912 1.00 89.81 103 ARG A C 1
ATOM 830 O O . ARG A 1 103 ? -6.376 18.612 3.196 1.00 89.81 103 ARG A O 1
ATOM 837 N N . LYS A 1 104 ? -5.618 16.555 2.741 1.00 85.00 104 LYS A N 1
ATOM 838 C CA . LYS A 1 104 ? -6.895 15.856 2.970 1.00 85.00 104 LYS A CA 1
ATOM 839 C C . LYS A 1 104 ? -6.887 15.026 4.251 1.00 85.00 104 LYS A C 1
ATOM 841 O O . LYS A 1 104 ? -7.929 14.479 4.615 1.00 85.00 104 LYS A O 1
ATOM 846 N N . HIS A 1 105 ? -5.731 14.866 4.888 1.00 83.19 105 HIS A N 1
ATOM 847 C CA . HIS A 1 105 ? -5.586 13.993 6.034 1.00 83.19 105 HIS A CA 1
ATOM 848 C C . HIS A 1 105 ? -6.100 14.690 7.293 1.00 83.19 105 HIS A C 1
ATOM 850 O O . HIS A 1 105 ? -5.617 15.749 7.676 1.00 83.19 105 HIS A O 1
ATOM 856 N N . VAL A 1 106 ? -7.082 14.074 7.951 1.00 83.50 106 VAL A N 1
ATOM 857 C CA . VAL A 1 106 ? -7.520 14.488 9.284 1.00 83.50 106 VAL A CA 1
ATOM 858 C C . VAL A 1 106 ? -6.897 13.519 10.284 1.00 83.50 106 VAL A C 1
ATOM 860 O O . VAL A 1 106 ? -7.272 12.337 10.270 1.00 83.50 106 VAL A O 1
ATOM 863 N N . PRO A 1 107 ? -5.960 13.974 11.136 1.00 80.75 107 PRO A N 1
ATOM 864 C CA . PRO A 1 107 ? -5.360 13.111 12.135 1.00 80.75 107 PRO A CA 1
ATOM 865 C C . PRO A 1 107 ? -6.460 12.654 13.091 1.00 80.75 107 PRO A C 1
ATOM 867 O O . PRO A 1 107 ? -7.113 13.450 13.761 1.00 80.75 107 PRO A O 1
ATOM 870 N N . THR A 1 108 ? -6.706 11.350 13.103 1.00 85.62 108 THR A N 1
ATOM 871 C CA . THR A 1 108 ? -7.617 10.714 14.052 1.00 85.62 108 THR A CA 1
ATOM 872 C C . THR A 1 108 ? -6.755 9.961 15.042 1.00 85.62 108 THR A C 1
ATOM 874 O O . THR A 1 108 ? -5.896 9.187 14.632 1.00 85.62 108 THR A O 1
ATOM 877 N N . SER A 1 109 ? -6.965 10.179 16.332 1.00 89.25 109 SER A N 1
ATOM 878 C CA . SER A 1 109 ? -6.272 9.454 17.389 1.00 89.25 109 SER A CA 1
ATOM 879 C C . SER A 1 109 ? -7.281 8.961 18.417 1.00 89.25 109 SER A C 1
ATOM 881 O O . SER A 1 109 ? -8.345 9.548 18.605 1.00 89.25 109 SER A O 1
ATOM 883 N N . PHE A 1 110 ? -6.941 7.839 19.042 1.00 90.56 110 PHE A N 1
ATOM 884 C CA . PHE A 1 110 ? -7.696 7.247 20.139 1.00 90.56 110 PHE A CA 1
ATOM 885 C C . PHE A 1 110 ? -6.800 7.144 21.370 1.00 90.56 110 PHE A C 1
ATOM 887 O O . PHE A 1 110 ? -5.585 6.925 21.245 1.00 90.56 110 PHE A O 1
ATOM 894 N N . SER A 1 111 ? -7.415 7.287 22.535 1.00 92.62 111 SER A N 1
ATOM 895 C CA . SER A 1 111 ? -6.796 7.138 23.845 1.00 92.62 111 SER A CA 1
ATOM 896 C C . SER A 1 111 ? -7.027 5.736 24.397 1.00 92.62 111 SER A C 1
ATOM 898 O O . SER A 1 111 ? -7.922 5.005 23.971 1.00 92.62 111 SER A O 1
ATOM 900 N N . VAL A 1 112 ? -6.190 5.334 25.353 1.00 93.31 112 VAL A N 1
ATOM 901 C CA . VAL A 1 112 ? -6.432 4.110 26.125 1.00 93.31 112 VAL A CA 1
ATOM 902 C C . VAL A 1 112 ? -7.754 4.266 26.878 1.00 93.31 112 VAL A C 1
ATOM 904 O O . VAL A 1 112 ? -8.065 5.355 27.351 1.00 93.31 112 VAL A O 1
ATOM 907 N N . SER A 1 113 ? -8.515 3.177 26.968 1.00 93.62 113 SER A N 1
ATOM 908 C CA . SER A 1 113 ? -9.868 3.107 27.534 1.00 93.62 113 SER A CA 1
ATOM 909 C C . SER A 1 113 ? -10.995 3.660 26.653 1.00 93.62 113 SER A C 1
ATOM 911 O O . SER A 1 113 ? -12.159 3.487 27.010 1.00 93.62 113 SER A O 1
ATOM 913 N N . ASP A 1 114 ? -10.699 4.229 25.478 1.00 93.62 114 ASP A N 1
ATOM 914 C CA . ASP A 1 114 ? -11.746 4.621 24.530 1.00 93.62 114 ASP A CA 1
ATOM 915 C C . ASP A 1 114 ? -12.515 3.397 24.017 1.00 93.62 114 ASP A C 1
ATOM 917 O O . ASP A 1 114 ? -11.926 2.370 23.655 1.00 93.62 114 ASP A O 1
ATOM 921 N N . GLN A 1 115 ? -13.840 3.536 23.922 1.00 94.06 115 GLN A N 1
ATOM 922 C CA . GLN A 1 115 ? -14.697 2.552 23.272 1.00 94.06 115 GLN A CA 1
ATOM 923 C C . GLN A 1 115 ? -14.801 2.820 21.771 1.00 94.06 115 GLN A C 1
ATOM 925 O O . GLN A 1 115 ? -15.206 3.893 21.313 1.00 94.06 115 GLN A O 1
ATOM 930 N N . VAL A 1 116 ? -14.465 1.804 20.987 1.00 94.44 116 VAL A N 1
ATOM 931 C CA . VAL A 1 116 ? -14.373 1.869 19.532 1.00 94.44 116 VAL A CA 1
ATOM 932 C C . VAL A 1 116 ? -15.088 0.689 18.885 1.00 94.44 116 VAL A C 1
ATOM 934 O O . VAL A 1 116 ? -15.159 -0.413 19.422 1.00 94.44 116 VAL A O 1
ATOM 937 N N . LEU A 1 117 ? -15.606 0.912 17.685 1.00 94.50 117 LEU A N 1
ATOM 938 C CA . LEU A 1 117 ? -16.095 -0.131 16.800 1.00 94.50 117 LEU A CA 1
ATOM 939 C C . LEU A 1 117 ? -15.015 -0.475 15.779 1.00 94.50 117 LEU A C 1
ATOM 941 O O . LEU A 1 117 ? -14.356 0.414 15.232 1.00 94.50 117 LEU A O 1
ATOM 945 N N . LEU A 1 118 ? -14.882 -1.761 15.474 1.00 93.56 118 LEU A N 1
ATOM 946 C CA . LEU A 1 118 ? -13.938 -2.273 14.490 1.00 93.56 118 LEU A CA 1
ATOM 947 C C . LEU A 1 118 ? -14.654 -2.564 13.169 1.00 93.56 118 LEU A C 1
ATOM 949 O O . LEU A 1 118 ? -15.697 -3.216 13.139 1.00 93.56 118 LEU A O 1
ATOM 953 N N . LYS A 1 119 ? -14.089 -2.087 12.059 1.00 92.44 119 LYS A N 1
ATOM 954 C CA . LYS A 1 119 ? -14.615 -2.320 10.711 1.00 92.44 119 LYS A CA 1
ATOM 955 C C . LYS A 1 119 ? -14.603 -3.810 10.367 1.00 92.44 119 LYS A C 1
ATOM 957 O O . LYS A 1 119 ? -13.589 -4.490 10.532 1.00 92.44 119 LYS A O 1
ATOM 962 N N . THR A 1 120 ? -15.717 -4.301 9.842 1.00 89.31 120 THR A N 1
ATOM 963 C CA . THR A 1 120 ? -15.883 -5.700 9.439 1.00 89.31 120 THR A CA 1
ATOM 964 C C . THR A 1 120 ? -15.511 -5.899 7.969 1.00 89.31 120 THR A C 1
ATOM 966 O O . THR A 1 120 ? -15.645 -5.006 7.129 1.00 89.31 120 THR A O 1
ATOM 969 N N . TYR A 1 121 ? -15.049 -7.107 7.644 1.00 86.44 121 TYR A N 1
ATOM 970 C CA . TYR A 1 121 ? -14.692 -7.514 6.282 1.00 86.44 121 TYR A CA 1
ATOM 971 C C . TYR A 1 121 ? -15.432 -8.799 5.912 1.00 86.44 121 TYR A C 1
ATOM 973 O O . TYR A 1 121 ? -14.823 -9.830 5.649 1.00 86.44 121 TYR A O 1
ATOM 981 N N . VAL A 1 122 ? -16.764 -8.741 5.933 1.00 86.88 122 VAL A N 1
ATOM 982 C CA . VAL A 1 122 ? -17.605 -9.880 5.551 1.00 86.88 122 VAL A CA 1
ATOM 983 C C . VAL A 1 122 ? -17.534 -10.085 4.035 1.00 86.88 122 VAL A C 1
ATOM 985 O O . VAL A 1 122 ? -17.618 -9.127 3.258 1.00 86.88 122 VAL A O 1
ATOM 988 N N . ILE A 1 123 ? -17.365 -11.336 3.613 1.00 87.69 123 ILE A N 1
ATOM 989 C CA . ILE A 1 123 ? -17.427 -11.764 2.211 1.00 87.69 123 ILE A CA 1
ATOM 990 C C . ILE A 1 123 ? -18.834 -12.320 1.973 1.00 87.69 123 ILE A C 1
ATOM 992 O O . ILE A 1 123 ? -19.390 -12.968 2.856 1.00 87.69 123 ILE A O 1
ATOM 996 N N . SER A 1 124 ? -19.437 -12.019 0.818 1.00 88.88 124 SER A N 1
ATOM 997 C CA . SER A 1 124 ? -20.762 -12.577 0.512 1.00 88.88 124 SER A CA 1
ATOM 998 C C . SER A 1 124 ? -20.631 -14.070 0.257 1.00 88.88 124 SER A C 1
ATOM 1000 O O . SER A 1 124 ? -19.730 -14.485 -0.467 1.00 88.88 124 SER A O 1
ATOM 1002 N N . ASP A 1 125 ? -21.544 -14.845 0.820 1.00 90.88 125 ASP A N 1
ATOM 1003 C CA . ASP A 1 125 ? -21.572 -16.293 0.698 1.00 90.88 125 ASP A CA 1
ATOM 1004 C C . ASP A 1 125 ? -23.021 -16.723 0.460 1.00 90.88 125 ASP A C 1
ATOM 1006 O O . ASP A 1 125 ? -23.878 -16.583 1.335 1.00 90.88 125 ASP A O 1
ATOM 1010 N N . LYS A 1 126 ? -23.295 -17.222 -0.750 1.00 90.25 126 LYS A N 1
ATOM 1011 C CA . LYS A 1 126 ? -24.638 -17.651 -1.153 1.00 90.25 126 LYS A CA 1
ATOM 1012 C C . LYS A 1 126 ? -25.096 -18.875 -0.361 1.00 90.25 126 LYS A C 1
ATOM 1014 O O . LYS A 1 126 ? -26.271 -18.954 -0.027 1.00 90.25 126 LYS A O 1
ATOM 1019 N N . GLN A 1 127 ? -24.191 -19.802 -0.041 1.00 92.44 127 GLN A N 1
ATOM 1020 C CA . GLN A 1 127 ? -24.540 -21.031 0.676 1.00 92.44 127 GLN A CA 1
ATOM 1021 C C . GLN A 1 127 ? -24.943 -20.727 2.120 1.00 92.44 127 GLN A C 1
ATOM 1023 O O . GLN A 1 127 ? -25.893 -21.306 2.635 1.00 92.44 127 GLN A O 1
ATOM 1028 N N . LYS A 1 128 ? -24.274 -19.755 2.750 1.00 89.81 128 LYS A N 1
ATOM 1029 C CA . LYS A 1 128 ? -24.594 -19.299 4.114 1.00 89.81 128 LYS A CA 1
ATOM 1030 C C . LYS A 1 128 ? -25.660 -18.201 4.161 1.00 89.81 128 LYS A C 1
ATOM 1032 O O . LYS A 1 128 ? -25.918 -17.658 5.230 1.00 89.81 128 LYS A O 1
ATOM 1037 N N . SER A 1 129 ? -26.254 -17.838 3.020 1.00 89.44 129 SER A N 1
ATOM 1038 C CA . SER A 1 129 ? -27.189 -16.708 2.890 1.00 89.44 129 SER A CA 1
ATOM 1039 C C . SER A 1 129 ? -26.636 -15.374 3.429 1.00 89.44 129 SER A C 1
ATOM 1041 O O . SER A 1 129 ? -27.380 -14.504 3.878 1.00 89.44 129 SER A O 1
ATOM 1043 N N . ILE A 1 130 ? -25.314 -15.175 3.367 1.00 88.75 130 ILE A N 1
ATOM 1044 C CA . ILE A 1 130 ? -24.642 -13.961 3.840 1.00 88.75 130 ILE A CA 1
ATOM 1045 C C . ILE A 1 130 ? -24.490 -12.985 2.678 1.00 88.75 130 ILE A C 1
ATOM 1047 O O . ILE A 1 130 ? -23.769 -13.235 1.712 1.00 88.75 130 ILE A O 1
ATOM 1051 N N . THR A 1 131 ? -25.101 -11.811 2.811 1.00 90.12 131 THR A N 1
ATOM 1052 C CA . THR A 1 131 ? -24.957 -10.722 1.839 1.00 90.12 131 THR A CA 1
ATOM 1053 C C . THR A 1 131 ? -24.127 -9.588 2.429 1.00 90.12 131 THR A C 1
ATOM 1055 O O . THR A 1 131 ? -24.604 -8.862 3.298 1.00 90.12 131 THR A O 1
ATOM 1058 N N . LYS A 1 132 ? -22.917 -9.349 1.895 1.00 88.81 132 LYS A N 1
ATOM 1059 C CA . LYS A 1 132 ? -22.005 -8.278 2.359 1.00 88.81 132 LYS A CA 1
ATOM 1060 C C . LYS A 1 132 ? -22.663 -6.895 2.389 1.00 88.81 132 LYS A C 1
ATOM 1062 O O . LYS A 1 132 ? -22.335 -6.084 3.248 1.00 88.81 132 LYS A O 1
ATOM 1067 N N . LYS A 1 133 ? -23.566 -6.607 1.442 1.00 87.31 133 LYS A N 1
ATOM 1068 C CA . LYS A 1 133 ? -24.281 -5.318 1.369 1.00 87.31 133 LYS A CA 1
ATOM 1069 C C . LYS A 1 133 ? -25.203 -5.081 2.573 1.00 87.31 133 LYS A C 1
ATOM 1071 O O . LYS A 1 133 ? -25.411 -3.927 2.928 1.00 87.31 133 LYS A O 1
ATOM 1076 N N . LEU A 1 134 ? -25.726 -6.154 3.169 1.00 90.06 134 LEU A N 1
ATOM 1077 C CA . LEU A 1 134 ? -26.639 -6.120 4.315 1.00 90.06 134 LEU A CA 1
ATOM 1078 C C . LEU A 1 134 ? -25.918 -6.362 5.651 1.00 90.06 134 LEU A C 1
ATOM 1080 O O . LEU A 1 134 ? -26.505 -6.175 6.710 1.00 90.06 134 LEU A O 1
ATOM 1084 N N . SER A 1 135 ? -24.646 -6.765 5.624 1.00 89.56 135 SER A N 1
ATOM 1085 C CA . SER A 1 135 ? -23.864 -6.994 6.838 1.00 89.56 135 SER A CA 1
ATOM 1086 C C . SER A 1 135 ? -23.522 -5.680 7.565 1.00 89.56 135 SER A C 1
ATOM 1088 O O . SER A 1 135 ? -23.184 -4.686 6.908 1.00 89.56 135 SER A O 1
ATOM 1090 N N . PRO A 1 136 ? -23.521 -5.663 8.914 1.00 89.56 136 PRO A N 1
ATOM 1091 C CA . PRO A 1 136 ? -23.049 -4.522 9.694 1.00 89.56 136 PRO A CA 1
ATOM 1092 C C . PRO A 1 136 ? -21.631 -4.125 9.280 1.00 89.56 136 PRO A C 1
ATOM 1094 O O . PRO A 1 136 ? -20.731 -4.962 9.269 1.00 89.56 136 PRO A O 1
ATOM 1097 N N . LYS A 1 137 ? -21.417 -2.845 8.946 1.00 89.19 137 LYS A N 1
ATOM 1098 C CA . LYS A 1 137 ? -20.105 -2.318 8.504 1.00 89.19 137 LYS A CA 1
ATOM 1099 C C . LYS A 1 137 ? -19.046 -2.296 9.610 1.00 89.19 137 LYS A C 1
ATOM 1101 O O . LYS A 1 137 ? -17.851 -2.250 9.323 1.00 89.19 137 LYS A O 1
ATOM 1106 N N . TYR A 1 138 ? -19.494 -2.264 10.856 1.00 92.31 138 TYR A N 1
ATOM 1107 C CA . TYR A 1 138 ? -18.665 -2.236 12.049 1.00 92.31 138 TYR A CA 1
ATOM 1108 C C . TYR A 1 138 ? -19.250 -3.207 13.075 1.00 92.31 138 TYR A C 1
ATOM 1110 O O . TYR A 1 138 ? -20.464 -3.409 13.092 1.00 92.31 138 TYR A O 1
ATOM 1118 N N . TRP A 1 139 ? -18.395 -3.779 13.918 1.00 90.19 139 TRP A N 1
ATOM 1119 C CA . TRP A 1 139 ? -18.789 -4.614 15.051 1.00 90.19 139 TRP A CA 1
ATOM 1120 C C . TRP A 1 139 ? -18.050 -4.181 16.323 1.00 90.19 139 TRP A C 1
ATOM 1122 O O . TRP A 1 139 ? -17.063 -3.440 16.253 1.00 90.19 139 TRP A O 1
ATOM 1132 N N . GLY A 1 140 ? -18.523 -4.635 17.474 1.00 85.75 140 GLY A N 1
ATOM 1133 C CA . GLY A 1 140 ? -18.047 -4.208 18.787 1.00 85.75 140 GLY A CA 1
ATOM 1134 C C . GLY A 1 140 ? -19.215 -3.799 19.683 1.00 85.75 140 GLY A C 1
ATOM 1135 O O . GLY A 1 140 ? -20.364 -3.868 19.240 1.00 85.75 140 GLY A O 1
ATOM 1136 N N . PRO A 1 141 ? -18.934 -3.352 20.914 1.00 92.69 141 PRO A N 1
ATOM 1137 C CA . PRO A 1 141 ? -17.809 -2.472 21.249 1.00 92.69 141 PRO A CA 1
ATOM 1138 C C . PRO A 1 141 ? -16.488 -3.170 21.627 1.00 92.69 141 PRO A C 1
ATOM 1140 O O . PRO A 1 141 ? -16.458 -4.267 22.175 1.00 92.69 141 PRO A O 1
ATOM 1143 N N . PHE A 1 142 ? -15.378 -2.491 21.332 1.00 94.31 142 PHE A N 1
ATOM 1144 C CA . PHE A 1 142 ? -14.027 -2.820 21.791 1.00 94.31 142 PHE A CA 1
ATOM 1145 C C . PHE A 1 142 ? -13.486 -1.688 22.655 1.00 94.31 142 PHE A C 1
ATOM 1147 O O . PHE A 1 142 ? -13.807 -0.527 22.415 1.00 94.31 142 PHE A O 1
ATOM 1154 N N . ILE A 1 143 ? -12.601 -2.012 23.591 1.00 94.94 143 ILE A N 1
ATOM 1155 C CA . ILE A 1 143 ? -11.844 -1.040 24.380 1.00 94.94 143 ILE A CA 1
ATOM 1156 C C . ILE A 1 143 ? -10.401 -1.006 23.880 1.00 94.94 143 ILE A C 1
ATOM 1158 O O . ILE A 1 143 ? -9.771 -2.049 23.677 1.00 94.94 143 ILE A O 1
ATOM 1162 N N . VAL A 1 144 ? -9.856 0.198 23.705 1.00 95.50 144 VAL A N 1
ATOM 1163 C CA . VAL A 1 144 ? -8.432 0.390 23.413 1.00 95.50 144 VAL A CA 1
ATOM 1164 C C . VAL A 1 144 ? -7.613 0.071 24.663 1.00 95.50 144 VAL A C 1
ATOM 1166 O O . VAL A 1 144 ? -7.653 0.808 25.644 1.00 95.50 144 VAL A O 1
ATOM 1169 N N . LYS A 1 145 ? -6.835 -1.014 24.635 1.00 94.88 145 LYS A N 1
ATOM 1170 C CA . LYS A 1 145 ? -5.966 -1.406 25.760 1.00 94.88 145 LYS A CA 1
ATOM 1171 C C . LYS A 1 145 ? -4.597 -0.761 25.700 1.00 94.88 145 LYS A C 1
ATOM 1173 O O . LYS A 1 145 ? -4.032 -0.406 26.729 1.00 94.88 145 LYS A O 1
ATOM 1178 N N . LYS A 1 146 ? -4.035 -0.648 24.497 1.00 94.19 146 LYS A N 1
ATOM 1179 C CA . LYS A 1 146 ? -2.688 -0.112 24.304 1.00 94.19 146 LYS A CA 1
ATOM 1180 C C . LYS A 1 146 ? -2.548 0.514 22.926 1.00 94.19 146 LYS A C 1
ATOM 1182 O O . LYS A 1 146 ? -2.990 -0.053 21.928 1.00 94.19 146 LYS A O 1
ATOM 1187 N N . LYS A 1 147 ? -1.868 1.656 22.867 1.00 94.81 147 LYS A N 1
ATOM 1188 C CA . LYS A 1 147 ? -1.358 2.229 21.621 1.00 94.81 147 LYS A CA 1
ATOM 1189 C C . LYS A 1 147 ? -0.018 1.561 21.298 1.00 94.81 147 LYS A C 1
ATOM 1191 O O . LYS A 1 147 ? 0.907 1.645 22.101 1.00 94.81 147 LYS A O 1
ATOM 1196 N N . LEU A 1 148 ? 0.057 0.830 20.184 1.00 93.00 148 LEU A N 1
ATOM 1197 C CA . LEU A 1 148 ? 1.276 0.119 19.767 1.00 93.00 148 LEU A CA 1
ATOM 1198 C C . LEU A 1 148 ? 2.171 1.024 18.918 1.00 93.00 148 LEU A C 1
ATOM 1200 O O . LEU A 1 148 ? 3.376 1.075 19.132 1.00 93.00 148 LEU A O 1
ATOM 1204 N N . THR A 1 149 ? 1.569 1.753 17.979 1.00 91.38 149 THR A N 1
ATOM 1205 C CA . THR A 1 149 ? 2.215 2.797 17.173 1.00 91.38 149 THR A CA 1
ATOM 1206 C C . THR A 1 149 ? 1.273 3.996 17.056 1.00 91.38 149 THR A C 1
ATOM 1208 O O . THR A 1 149 ? 0.158 3.971 17.578 1.00 91.38 149 THR A O 1
ATOM 1211 N N . GLU A 1 150 ? 1.677 5.057 16.356 1.00 89.06 150 GLU A N 1
ATOM 1212 C CA . GLU A 1 150 ? 0.802 6.211 16.102 1.00 89.06 150 GLU A CA 1
ATOM 1213 C C . GLU A 1 150 ? -0.519 5.845 15.421 1.00 89.06 150 GLU A C 1
ATOM 1215 O O . GLU A 1 150 ? -1.543 6.465 15.700 1.00 89.06 150 GLU A O 1
ATOM 1220 N N . VAL A 1 151 ? -0.500 4.804 14.588 1.00 90.19 151 VAL A N 1
ATOM 1221 C CA . VAL A 1 151 ? -1.632 4.392 13.753 1.00 90.19 151 VAL A CA 1
ATOM 1222 C C . VAL A 1 151 ? -2.170 3.001 14.082 1.00 90.19 151 VAL A C 1
ATOM 1224 O O . VAL A 1 151 ? -3.180 2.603 13.510 1.00 90.19 151 VAL A O 1
ATOM 1227 N N . THR A 1 152 ? -1.534 2.252 14.986 1.00 93.19 152 THR A N 1
ATOM 1228 C CA . THR A 1 152 ? -1.906 0.866 15.302 1.00 93.19 152 THR A CA 1
ATOM 1229 C C . THR A 1 152 ? -2.186 0.698 16.790 1.00 93.19 152 THR A C 1
ATOM 1231 O O . THR A 1 152 ? -1.369 1.050 17.644 1.00 93.19 152 THR A O 1
ATOM 1234 N N . TYR A 1 153 ? -3.331 0.095 17.098 1.00 94.69 153 TYR A N 1
ATOM 1235 C CA . TYR A 1 153 ? -3.858 -0.059 18.450 1.00 94.69 153 TYR A CA 1
ATOM 1236 C C . TYR A 1 153 ? -4.176 -1.522 18.762 1.00 94.69 153 TYR A C 1
ATOM 1238 O O . TYR A 1 153 ? -4.617 -2.273 17.889 1.00 94.69 153 TYR A O 1
ATOM 1246 N N . LEU A 1 154 ? -3.973 -1.909 20.021 1.00 95.25 154 LEU A N 1
ATOM 1247 C CA . LEU A 1 154 ? -4.437 -3.172 20.582 1.00 95.25 154 LEU A CA 1
ATOM 1248 C C . LEU A 1 154 ? -5.813 -2.966 21.218 1.00 95.25 154 LEU A C 1
ATOM 1250 O O . LEU A 1 154 ? -5.983 -2.120 22.100 1.00 95.25 154 LEU A O 1
ATOM 1254 N N . LEU A 1 155 ? -6.770 -3.767 20.773 1.00 95.06 155 LEU A N 1
ATOM 1255 C CA . LEU A 1 155 ? -8.169 -3.742 21.165 1.00 95.06 155 LEU A CA 1
ATOM 1256 C C . LEU A 1 155 ? -8.533 -5.021 21.915 1.00 95.06 155 LEU A C 1
ATOM 1258 O O . LEU A 1 155 ? -8.024 -6.092 21.591 1.00 95.06 155 LEU A O 1
ATOM 1262 N N . GLU A 1 156 ? -9.458 -4.912 22.857 1.00 95.31 156 GLU A N 1
ATOM 1263 C CA . GLU A 1 156 ? -10.088 -6.040 23.550 1.00 95.31 156 GLU A CA 1
ATOM 1264 C C . GLU A 1 156 ? -11.606 -5.897 23.447 1.00 95.31 156 GLU A C 1
ATOM 1266 O O . GLU A 1 156 ? -12.125 -4.786 23.574 1.00 95.31 156 GLU A O 1
ATOM 1271 N N . HIS A 1 157 ? -12.316 -6.985 23.151 1.00 94.44 157 HIS A N 1
ATOM 1272 C CA . HIS A 1 157 ? -13.775 -6.955 23.060 1.00 94.44 157 HIS A CA 1
ATOM 1273 C C . HIS A 1 157 ? -14.393 -6.732 24.446 1.00 94.44 157 HIS A C 1
ATOM 1275 O O . HIS A 1 157 ? -13.940 -7.326 25.421 1.00 94.44 157 HIS A O 1
ATOM 1281 N N . CYS A 1 158 ? -15.436 -5.900 24.546 1.00 89.94 158 CYS A N 1
ATOM 1282 C CA . CYS A 1 158 ? -16.035 -5.568 25.845 1.00 89.94 158 CYS A CA 1
ATOM 1283 C C . CYS A 1 158 ? -16.659 -6.777 26.561 1.00 89.94 158 CYS A C 1
ATOM 1285 O O . CYS A 1 158 ? -16.652 -6.819 27.785 1.00 89.94 158 CYS A O 1
ATOM 1287 N N . GLU A 1 159 ? -17.200 -7.738 25.810 1.00 89.50 159 GLU A N 1
ATOM 1288 C CA . GLU A 1 159 ? -17.889 -8.917 26.366 1.00 89.50 159 GLU A CA 1
ATOM 1289 C C . GLU A 1 159 ? -17.007 -10.173 26.390 1.00 89.50 159 GLU A C 1
ATOM 1291 O O . GLU A 1 159 ? -17.331 -11.143 27.064 1.00 89.50 159 GLU A O 1
ATOM 1296 N N . ASP A 1 160 ? -15.891 -10.169 25.654 1.00 89.56 160 ASP A N 1
ATOM 1297 C CA . ASP A 1 160 ? -15.001 -11.325 25.519 1.00 89.56 160 ASP A CA 1
ATOM 1298 C C . ASP A 1 160 ? -13.547 -10.865 25.647 1.00 89.56 160 ASP A C 1
ATOM 1300 O O . ASP A 1 160 ? -12.900 -10.453 24.680 1.00 89.56 160 ASP A O 1
ATOM 1304 N N . SER A 1 161 ? -13.026 -10.938 26.870 1.00 84.06 161 SER A N 1
ATOM 1305 C CA . SER A 1 161 ? -11.668 -10.502 27.201 1.00 84.06 161 SER A CA 1
ATOM 1306 C C . SER A 1 161 ? -10.574 -11.324 26.506 1.00 84.06 161 SER A C 1
ATOM 1308 O O . SER A 1 161 ? -9.430 -10.866 26.405 1.00 84.06 161 SER A O 1
ATOM 1310 N N . ASN A 1 162 ? -10.902 -12.511 25.982 1.00 88.31 162 ASN A N 1
ATOM 1311 C CA . ASN A 1 162 ? -9.964 -13.334 25.223 1.00 88.31 162 ASN A CA 1
ATOM 1312 C C . ASN A 1 162 ? -9.864 -12.887 23.750 1.00 88.31 162 ASN A C 1
ATOM 1314 O O . ASN A 1 162 ? -8.864 -13.139 23.074 1.00 88.31 162 ASN A O 1
ATOM 1318 N N . ASN A 1 163 ? -10.860 -12.153 23.245 1.00 90.69 163 ASN A N 1
ATOM 1319 C CA . ASN A 1 163 ? -10.886 -11.635 21.879 1.00 90.69 163 ASN A CA 1
ATOM 1320 C C . ASN A 1 163 ? -10.111 -10.317 21.767 1.00 90.69 163 ASN A C 1
ATOM 1322 O O . ASN A 1 163 ? -10.669 -9.215 21.695 1.00 90.69 163 ASN A O 1
ATOM 1326 N N . LYS A 1 164 ? -8.785 -10.450 21.728 1.00 92.50 164 LYS A N 1
ATOM 1327 C CA . LYS A 1 164 ? -7.856 -9.345 21.483 1.00 92.50 164 LYS A CA 1
ATOM 1328 C C . LYS A 1 164 ? -7.557 -9.207 19.998 1.00 92.50 164 LYS A C 1
ATOM 1330 O O . LYS A 1 164 ? -7.329 -10.191 19.295 1.00 92.50 164 LYS A O 1
ATOM 1335 N N . ARG A 1 165 ? -7.536 -7.971 19.500 1.00 91.94 165 ARG A N 1
ATOM 1336 C CA . ARG A 1 165 ? -7.276 -7.671 18.087 1.00 91.94 165 ARG A CA 1
ATOM 1337 C C . ARG A 1 165 ? -6.372 -6.466 17.927 1.00 91.94 165 ARG A C 1
ATOM 1339 O O . ARG A 1 165 ? -6.549 -5.457 18.595 1.00 91.94 165 ARG A O 1
ATOM 1346 N N . THR A 1 166 ? -5.463 -6.540 16.966 1.00 93.19 166 THR A N 1
ATOM 1347 C CA . THR A 1 166 ? -4.669 -5.389 16.535 1.00 93.19 166 THR A CA 1
ATOM 1348 C C . THR A 1 166 ? -5.334 -4.742 15.326 1.00 93.19 166 THR A C 1
ATOM 1350 O O . THR A 1 166 ? -5.651 -5.428 14.351 1.00 93.19 166 THR A O 1
ATOM 1353 N N . ALA A 1 167 ? -5.558 -3.431 15.380 1.00 92.31 167 ALA A N 1
ATOM 1354 C CA . ALA A 1 167 ? -6.244 -2.690 14.329 1.00 92.31 167 ALA A CA 1
ATOM 1355 C C . ALA A 1 167 ? -5.515 -1.394 13.973 1.00 92.31 167 ALA A C 1
ATOM 1357 O O . ALA A 1 167 ? -4.939 -0.727 14.831 1.00 92.31 167 ALA A O 1
ATOM 1358 N N . HIS A 1 168 ? -5.573 -1.036 12.690 1.00 92.31 168 HIS A N 1
ATOM 1359 C CA . HIS A 1 168 ? -5.128 0.271 12.220 1.00 92.31 168 HIS A CA 1
ATOM 1360 C C . HIS A 1 168 ? -6.220 1.320 12.480 1.00 92.31 168 HIS A C 1
ATOM 1362 O O . HIS A 1 168 ? -7.409 1.025 12.351 1.00 92.31 168 HIS A O 1
ATOM 1368 N N . VAL A 1 169 ? -5.826 2.557 12.767 1.00 90.94 169 VAL A N 1
ATOM 1369 C CA . VAL A 1 169 ? -6.693 3.687 13.130 1.00 90.94 169 VAL A CA 1
ATOM 1370 C C . VAL A 1 169 ? -7.820 3.931 12.119 1.00 90.94 169 VAL A C 1
ATOM 1372 O O . VAL A 1 169 ? -8.959 4.184 12.495 1.00 90.94 169 VAL A O 1
ATOM 1375 N N . SER A 1 170 ? -7.552 3.731 10.823 1.00 89.75 170 SER A N 1
ATOM 1376 C CA . SER A 1 170 ? -8.548 3.859 9.742 1.00 89.75 170 SER A CA 1
ATOM 1377 C C . SER A 1 170 ? -9.650 2.787 9.750 1.00 89.75 170 SER A C 1
ATOM 1379 O O . SER A 1 170 ? -10.628 2.880 9.005 1.00 89.75 170 SER A O 1
ATOM 1381 N N . GLN A 1 171 ? -9.492 1.741 10.560 1.00 91.56 171 GLN A N 1
ATOM 1382 C CA . GLN A 1 171 ? -10.451 0.645 10.723 1.00 91.56 171 GLN A CA 1
ATOM 1383 C C . GLN A 1 171 ? -11.301 0.811 11.979 1.00 91.56 171 GLN A C 1
ATOM 1385 O O . GLN A 1 171 ? -12.204 0.009 12.207 1.00 91.56 171 GLN A O 1
ATOM 1390 N N . MET A 1 172 ? -11.013 1.830 12.780 1.00 92.44 172 MET A N 1
ATOM 1391 C CA . MET A 1 172 ? -11.641 2.080 14.064 1.00 92.44 172 MET A CA 1
ATOM 1392 C C . MET A 1 172 ? -12.586 3.275 13.954 1.00 92.44 172 MET A C 1
ATOM 1394 O O . MET A 1 172 ? -12.388 4.184 13.147 1.00 92.44 172 MET A O 1
ATOM 1398 N N . LYS A 1 173 ? -13.642 3.271 14.763 1.00 92.31 173 LYS A N 1
ATOM 1399 C CA . LYS A 1 173 ? -14.570 4.396 14.885 1.00 92.31 173 LYS A CA 1
ATOM 1400 C C . LYS A 1 173 ? -14.988 4.545 16.338 1.00 92.31 173 LYS A C 1
ATOM 1402 O O . LYS A 1 173 ? -15.383 3.554 16.935 1.00 92.31 173 LYS A O 1
ATOM 1407 N N . ILE A 1 174 ? -14.951 5.759 16.886 1.00 91.31 174 ILE A N 1
ATOM 1408 C CA . ILE A 1 174 ? -15.421 6.010 18.255 1.00 91.31 174 ILE A CA 1
ATOM 1409 C C . ILE A 1 174 ? -16.899 5.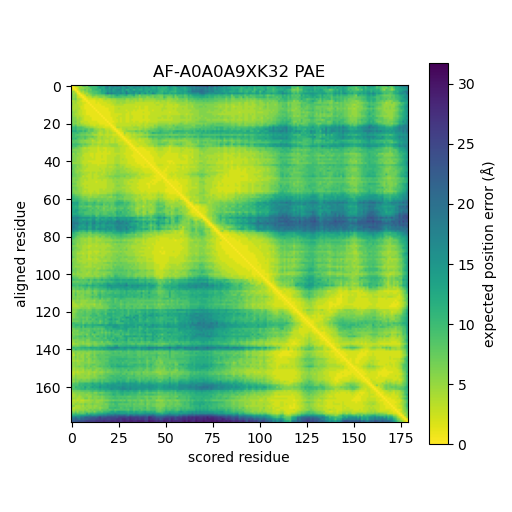609 18.389 1.00 91.31 174 ILE A C 1
ATOM 1411 O O . ILE A 1 174 ? -17.718 5.911 17.508 1.00 91.31 174 ILE A O 1
ATOM 1415 N N . VAL A 1 175 ? -17.245 4.922 19.477 1.00 89.19 175 VAL A N 1
ATOM 1416 C CA . VAL A 1 175 ? -18.642 4.680 19.842 1.00 89.19 175 VAL A CA 1
ATOM 1417 C C . VAL A 1 175 ? -19.222 6.018 20.296 1.00 89.19 175 VAL A C 1
ATOM 1419 O O . VAL A 1 175 ? -18.795 6.584 21.295 1.00 89.19 175 VAL A O 1
ATOM 1422 N N . ARG A 1 176 ? -20.177 6.566 19.538 1.00 80.62 176 ARG A N 1
ATOM 1423 C CA . ARG A 1 176 ? -20.943 7.738 19.977 1.00 80.62 176 ARG A CA 1
ATOM 1424 C C . ARG A 1 176 ? -22.212 7.244 20.647 1.00 80.62 176 ARG A C 1
ATOM 1426 O O . ARG A 1 176 ? -23.102 6.752 19.955 1.00 80.62 176 ARG A O 1
ATOM 1433 N N . THR A 1 177 ? -22.303 7.391 21.962 1.00 63.66 177 THR A N 1
ATOM 1434 C CA . THR A 1 177 ? -23.569 7.219 22.674 1.00 63.66 177 THR A CA 1
ATOM 1435 C C . THR A 1 177 ? -24.516 8.303 22.168 1.00 63.66 177 THR A C 1
ATOM 1437 O O . THR A 1 177 ? -24.241 9.492 22.330 1.00 63.66 177 THR A O 1
ATOM 1440 N N . ARG A 1 178 ? -25.591 7.915 21.473 1.00 53.06 178 ARG A N 1
ATOM 1441 C CA . ARG A 1 178 ? -26.690 8.846 21.205 1.00 53.06 178 ARG A CA 1
ATOM 1442 C C . ARG A 1 178 ? -27.320 9.154 22.563 1.00 53.06 178 ARG A C 1
ATOM 1444 O O . ARG A 1 178 ? -27.829 8.235 23.197 1.00 53.06 178 ARG A O 1
ATOM 1451 N N . ARG A 1 179 ? -27.165 10.394 23.027 1.00 35.31 179 ARG A N 1
ATOM 1452 C CA . ARG A 1 179 ? -28.048 10.957 24.050 1.00 35.31 179 ARG A CA 1
ATOM 1453 C C . ARG A 1 179 ? -29.401 11.244 23.421 1.00 35.31 179 ARG A C 1
ATOM 1455 O O . ARG A 1 179 ? -29.401 11.585 22.214 1.00 35.31 179 ARG A O 1
#

Sequence (179 aa):
YYPNPNLAERQIQNLKSALRAKCHDDHSKWAADLHIKQMSLNSALNESTKYSPTELFLGRALNTPLNLVWDLTADQAELQSTWKTAIDNIAIAHQRHAKFYDRKHVPTSFSVSDQVLLKTYVISDKQKSITKKLSPKYWGPFIVKKKLTEVTYLLEHCEDSNNKRTAHVSQMKIVRTRR

Mean predicted aligned error: 8.02 Å

Radius of gyration: 23.86 Å; Cα contacts (8 Å, |Δi|>4): 208; chains: 1; bounding box: 55×40×63 Å

InterPro domains:
  IPR036397 Ribonuclease H superfamily [G3DSA:3.30.420.10] (1-103)
  IPR056924 Tf2-1-like, SH3-like domain [PF24626] (114-173)

Foldseek 3Di:
DDCVVDPCVVVVVQLVVVLCVPCVPPPVCSVVCSVVSVLCQQQDQDPQQRGGVCCLVPQWHDCDPVCVVVVPDTDRHDNVVSVVSSVVSNVVVVVVVCVVCVVPDDQDADDFFFWKWFADDDDADVVVNRDPVPDDRTDAGWGFHDDPDSFKTWIAGPVHRVPIDIDGNVRIDGDDDDD

Secondary structure (DSSP, 8-state):
---TT-THHHHHHHHHHHHHHHSSS-GGGGGTTHHHHHHHHHHSPPTTTSS-HHHHHHSS----HHHHHTT-PPP---HHHHHHHHHHHHHHHHHHHHHHHHTT-------TT-EEEEEP-PPPBTTTTB-TTTS-SEEEEEEEEEE-SSSEEEEEESS-TT-EEEEEGGGEEE-----

Organism: Lygus hesperus (NCBI:txid30085)

Nearest PDB structures (foldseek):
  3oyj-assembly1_A-2  TM=6.787E-01  e=3.067E-07  Human spumaretrovirus
  7q5b-assembly1_A  TM=7.089E-01  e=5.670E-07  Saccharomyces cerevisiae S288C
  8hlo-assembly1_A  TM=6.829E-01  e=1.579E-01  Mus musculus
  6cb1-assembly1_M  TM=7.694E-01  e=1.735E+00  Saccharomyces cerevisiae BY4741
  2ed1-assembly1_A  TM=5.711E-01  e=6.902E-01  Homo sapiens